Protein AF-A0A971M0P1-F1 (afdb_monomer)

Sequence (205 aa):
MAAHLGAHEVMEIHEVLTDTIDGINQFELYRPHITDQQLRAIMDNQLQFMMQEYNNMVQAVNQQGMASATPYRALKSTQPVYGLKNPAPQSPNMGASQLDDRDIASGMLGCHKASAVMKMMAALECADPNLRRMIQQSAVNCAEQAYEVWQYMNQKGYYQVPTMKEMTTNTVLNTYATTNMKPIENMTMNMNNPRQQMGQPNMPM

Solvent-accessible surface area (backbone atoms only — not comparable to full-atom values): 12522 Å² total; per-residue (Å²): 134,82,73,97,62,55,72,59,40,54,50,36,51,50,50,51,52,49,54,51,50,51,51,50,52,51,48,62,69,41,54,82,50,51,78,50,67,68,61,44,54,52,50,54,54,48,48,55,48,52,53,51,51,51,52,48,51,54,32,37,78,68,69,74,49,75,70,78,72,76,79,71,76,74,95,68,89,74,83,86,6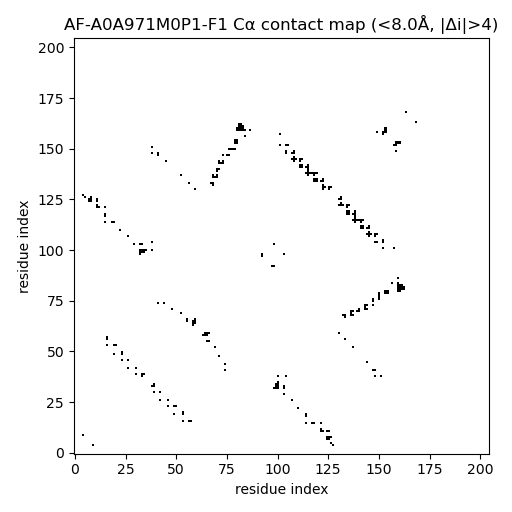4,75,40,79,77,84,80,72,90,84,78,85,72,96,48,81,92,66,55,40,54,63,53,45,45,49,49,52,30,49,50,23,50,51,49,18,54,52,26,42,55,39,24,71,61,33,83,54,69,64,61,19,50,42,32,40,46,48,13,50,31,23,48,52,52,21,49,44,41,46,47,54,30,29,75,73,60,74,43,63,39,77,70,74,58,66,69,61,49,50,58,59,58,68,72,63,74,86,75,88,76,69,78,82,73,80,81,75,77,81,76,80,76,93,80,89,83,86,84,81,89,89,82,88,134

Secondary structure (DSSP, 8-state):
---SS-HHHHHHHHHHHHHHHHHHHHHHHHGGG---HHHHHHHHHHHHHHHHHHHHHHHHHTTS--PPPPPP--S---PPPBB---PPP----SSGGG--HHHHHHHHHHHHHHHHHHHHHHHHT--SHHHHHHHHHHHHHHHHHHHHHHHHHHHHTSS-B----HHHHHHHHTT------------------------------

pLDDT: mean 89.39, std 15.73, range [39.81, 98.88]

Mean predicted aligned error: 8.47 Å

Foldseek 3Di:
DDDPFDPLLVVLLVVLLVLLVVLLVVLVVCQVQEPDPVLNVLSVLVSVVSVVLSVLSVCVNVVVDRDPQDADDAPDDDDFDAAADPDDDDDDDPDPVPDHSLNSLVVLLVSLQVSLVSLLVSLVSGPPPSSSVNSNSVSNNSVVSSVNSQRVCRVVNSDHHYDDPPVVVCVVVVVDDDDPDDPPDPPPPPPPDPDDDDDDDDDDD

Structure (mmCIF, N/CA/C/O backbone):
data_AF-A0A971M0P1-F1
#
_entry.id   AF-A0A971M0P1-F1
#
loop_
_atom_site.group_PDB
_atom_site.id
_atom_site.type_symbol
_atom_site.label_atom_id
_atom_site.label_alt_id
_atom_site.label_comp_id
_atom_site.label_asym_id
_atom_site.label_entity_id
_atom_site.label_seq_id
_atom_site.pdbx_PDB_ins_code
_atom_site.Cartn_x
_atom_site.Cartn_y
_atom_site.Cartn_z
_atom_site.occupancy
_atom_site.B_iso_or_equiv
_atom_site.auth_seq_id
_atom_site.auth_comp_id
_atom_site.auth_asym_id
_atom_site.auth_atom_id
_atom_site.pdbx_PDB_model_num
ATOM 1 N N . MET A 1 1 ? 24.468 -11.372 -29.265 1.00 45.25 1 MET A N 1
ATOM 2 C CA . MET A 1 1 ? 23.450 -10.299 -29.225 1.00 45.25 1 MET A CA 1
ATOM 3 C C . MET A 1 1 ? 23.367 -9.799 -27.795 1.00 45.25 1 MET A C 1
ATOM 5 O O . MET A 1 1 ? 23.470 -10.629 -26.90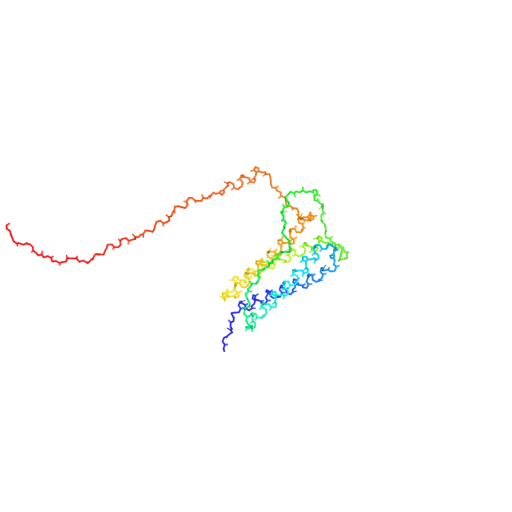1 1.00 45.25 1 MET A O 1
ATOM 9 N N . ALA A 1 2 ? 23.273 -8.486 -27.579 1.00 55.56 2 ALA A N 1
ATOM 10 C CA . ALA A 1 2 ? 23.048 -7.933 -26.242 1.00 55.56 2 ALA A CA 1
ATOM 11 C C . ALA A 1 2 ? 21.580 -8.140 -25.832 1.00 55.56 2 ALA A C 1
ATOM 13 O O . ALA A 1 2 ? 20.707 -8.181 -26.701 1.00 55.56 2 ALA A O 1
ATOM 14 N N . ALA A 1 3 ? 21.322 -8.309 -24.533 1.00 69.31 3 ALA A N 1
ATOM 15 C CA . ALA A 1 3 ? 19.964 -8.379 -24.000 1.00 69.31 3 ALA A CA 1
ATOM 16 C C . ALA A 1 3 ? 19.238 -7.031 -24.179 1.00 69.31 3 ALA A C 1
ATOM 18 O O . ALA A 1 3 ? 19.878 -5.984 -24.246 1.00 69.31 3 ALA A O 1
ATOM 19 N N . HIS A 1 4 ? 17.905 -7.067 -24.264 1.00 79.88 4 HIS A N 1
ATOM 20 C CA . HIS A 1 4 ? 17.064 -5.873 -24.440 1.00 79.88 4 HIS A CA 1
ATOM 21 C C . HIS A 1 4 ? 16.994 -4.996 -23.177 1.00 79.88 4 HIS A C 1
ATOM 23 O O . HIS A 1 4 ? 16.745 -3.801 -23.278 1.00 79.88 4 HIS A O 1
ATOM 29 N N . LEU A 1 5 ? 17.198 -5.585 -21.998 1.00 83.88 5 LEU A N 1
ATOM 30 C CA . LEU A 1 5 ? 17.208 -4.890 -20.712 1.00 83.88 5 LEU A CA 1
ATOM 31 C C . LEU A 1 5 ? 18.598 -4.984 -20.081 1.00 83.88 5 LEU A C 1
ATOM 33 O O . LEU A 1 5 ? 19.303 -5.987 -20.244 1.00 83.88 5 LEU A O 1
ATOM 37 N N . GLY A 1 6 ? 18.980 -3.938 -19.356 1.00 88.75 6 GLY A N 1
ATOM 38 C CA . GLY A 1 6 ? 20.160 -3.925 -18.505 1.00 88.75 6 GLY A CA 1
ATOM 39 C C . GLY A 1 6 ? 20.016 -4.876 -17.315 1.00 88.75 6 GLY A C 1
ATOM 40 O O . GLY A 1 6 ? 18.917 -5.254 -16.918 1.00 88.75 6 GLY A O 1
ATOM 41 N N . ALA A 1 7 ? 21.145 -5.257 -16.714 1.00 90.25 7 ALA A N 1
ATOM 42 C CA . ALA A 1 7 ? 21.149 -6.194 -15.590 1.00 90.25 7 ALA A CA 1
ATOM 43 C C . ALA A 1 7 ? 20.350 -5.676 -14.381 1.00 90.25 7 ALA A C 1
ATOM 45 O O . ALA A 1 7 ? 19.597 -6.445 -13.794 1.00 90.25 7 ALA A O 1
ATOM 46 N N . HIS A 1 8 ? 20.467 -4.383 -14.046 1.00 90.06 8 HIS A N 1
ATOM 47 C CA . HIS A 1 8 ? 19.674 -3.776 -12.969 1.00 90.06 8 HIS A CA 1
ATOM 48 C C . HIS A 1 8 ? 18.178 -3.901 -13.270 1.00 90.06 8 HIS A C 1
ATOM 50 O O . HIS A 1 8 ? 17.442 -4.421 -12.453 1.00 90.06 8 HIS A O 1
ATOM 56 N N . GLU A 1 9 ? 17.736 -3.559 -14.478 1.00 90.62 9 GLU A N 1
ATOM 57 C CA . GLU A 1 9 ? 16.318 -3.628 -14.862 1.00 90.62 9 GLU A CA 1
ATOM 58 C C . GLU A 1 9 ? 15.729 -5.031 -14.741 1.00 90.62 9 GLU A C 1
ATOM 60 O O . GLU A 1 9 ? 14.595 -5.184 -14.297 1.00 90.62 9 GLU A O 1
ATOM 65 N N . VAL A 1 10 ? 16.504 -6.053 -15.117 1.00 93.44 10 VAL A N 1
ATOM 66 C CA . VAL A 1 10 ? 16.098 -7.457 -14.984 1.00 93.44 10 VAL A CA 1
ATOM 67 C C . VAL A 1 10 ? 15.976 -7.862 -13.515 1.00 93.44 10 VAL A C 1
ATOM 69 O O . VAL A 1 10 ? 15.029 -8.561 -13.161 1.00 93.44 10 VAL A O 1
ATOM 72 N N . MET A 1 11 ? 16.903 -7.428 -12.660 1.00 96.00 11 MET A N 1
ATOM 73 C CA . MET A 1 11 ? 16.837 -7.725 -11.228 1.00 96.00 11 MET A CA 1
ATOM 74 C C . MET A 1 11 ? 15.691 -6.969 -10.552 1.00 96.00 11 MET A C 1
ATOM 76 O O . MET A 1 11 ? 14.912 -7.568 -9.826 1.00 96.00 11 MET A O 1
ATOM 80 N N . GLU A 1 12 ? 15.508 -5.689 -10.856 1.00 95.69 12 GLU A N 1
ATOM 81 C CA . GLU A 1 12 ? 14.455 -4.870 -10.256 1.00 95.69 12 GLU A CA 1
ATOM 82 C C . GLU A 1 12 ? 13.056 -5.344 -10.652 1.00 95.69 12 GLU A C 1
ATOM 84 O O . GLU A 1 12 ? 12.172 -5.456 -9.804 1.00 95.69 12 GLU A O 1
ATOM 89 N N . ILE A 1 13 ? 12.834 -5.705 -11.923 1.00 95.06 13 ILE A N 1
ATOM 90 C CA . ILE A 1 13 ? 11.540 -6.273 -12.321 1.00 95.06 13 ILE A CA 1
ATOM 91 C C . ILE A 1 13 ? 11.321 -7.669 -11.723 1.00 95.06 13 ILE A C 1
ATOM 93 O O . ILE A 1 13 ? 10.181 -8.024 -11.430 1.00 95.06 13 ILE A O 1
ATOM 97 N N . HIS A 1 14 ? 12.385 -8.453 -11.508 1.00 96.56 14 HIS A N 1
ATOM 98 C CA . HIS A 1 14 ? 12.302 -9.731 -10.800 1.00 96.56 14 HIS A CA 1
ATOM 99 C C . HIS A 1 14 ? 11.832 -9.540 -9.353 1.00 96.56 14 HIS A C 1
ATOM 101 O O . HIS A 1 14 ? 10.896 -10.221 -8.930 1.00 96.56 14 HIS A O 1
ATOM 107 N N . GLU A 1 15 ? 12.421 -8.589 -8.628 1.00 98.25 15 GLU A N 1
ATOM 108 C CA . GLU A 1 15 ? 12.015 -8.259 -7.260 1.00 98.25 15 GLU A CA 1
ATOM 109 C C . GLU A 1 15 ? 10.566 -7.748 -7.230 1.00 98.25 15 GLU A C 1
ATOM 111 O O . GLU A 1 15 ? 9.743 -8.275 -6.485 1.00 98.25 15 GLU A O 1
ATOM 116 N N . VAL A 1 16 ? 10.200 -6.808 -8.110 1.00 98.25 16 VAL A N 1
ATOM 117 C CA . VAL A 1 16 ? 8.830 -6.263 -8.194 1.00 98.25 16 VAL A CA 1
ATOM 118 C C . VAL A 1 16 ? 7.784 -7.346 -8.485 1.00 98.25 16 VAL A C 1
ATOM 120 O O . VAL A 1 16 ? 6.700 -7.343 -7.890 1.00 98.25 16 VAL A O 1
ATOM 123 N N . LEU A 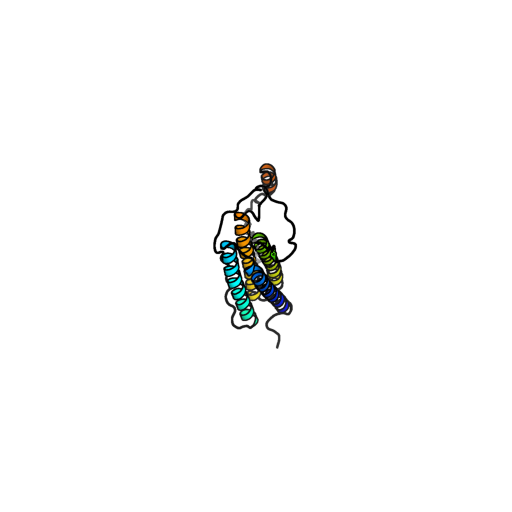1 17 ? 8.073 -8.271 -9.405 1.00 98.25 17 LEU A N 1
ATOM 124 C CA . LEU A 1 17 ? 7.169 -9.379 -9.720 1.00 98.25 17 LEU A CA 1
ATOM 125 C C . LEU A 1 17 ? 7.053 -10.360 -8.548 1.00 98.25 17 LEU A C 1
ATOM 127 O O . LEU A 1 17 ? 5.950 -10.835 -8.280 1.00 98.25 17 LEU A O 1
ATOM 131 N N . THR A 1 18 ? 8.154 -10.633 -7.846 1.00 98.69 18 THR A N 1
ATOM 132 C CA . THR A 1 18 ? 8.173 -11.518 -6.672 1.00 98.69 18 THR A CA 1
ATOM 133 C C . THR A 1 18 ? 7.371 -10.916 -5.517 1.00 98.69 18 THR A C 1
ATOM 135 O O . THR A 1 18 ? 6.460 -11.570 -5.019 1.00 98.69 18 THR A O 1
ATOM 138 N N . ASP A 1 19 ? 7.593 -9.642 -5.180 1.00 98.62 19 ASP A N 1
ATOM 139 C CA . ASP A 1 19 ? 6.809 -8.911 -4.168 1.00 98.62 19 ASP A CA 1
ATOM 140 C C . ASP A 1 19 ? 5.314 -8.887 -4.505 1.00 98.62 19 ASP A C 1
ATOM 142 O O . ASP A 1 19 ? 4.463 -9.091 -3.640 1.00 98.62 19 ASP A O 1
ATOM 146 N N . THR A 1 20 ? 4.974 -8.719 -5.786 1.00 98.50 20 THR A N 1
ATOM 147 C CA . THR A 1 20 ? 3.573 -8.750 -6.226 1.00 98.50 20 THR A CA 1
ATOM 148 C C . THR A 1 20 ? 2.951 -10.140 -6.036 1.00 98.50 20 THR A C 1
ATOM 150 O O . THR A 1 20 ? 1.809 -10.230 -5.584 1.00 98.50 20 THR A O 1
ATOM 153 N N . ILE A 1 21 ? 3.680 -11.224 -6.338 1.00 98.81 21 ILE A N 1
ATOM 154 C CA . ILE A 1 21 ? 3.226 -12.604 -6.082 1.00 98.81 21 ILE A CA 1
ATOM 155 C C . ILE A 1 21 ? 3.015 -12.828 -4.582 1.00 98.81 21 ILE A C 1
ATOM 157 O O . ILE A 1 21 ? 1.968 -13.342 -4.181 1.00 98.81 21 ILE A O 1
ATOM 161 N N . ASP A 1 22 ? 3.981 -12.428 -3.758 1.00 98.81 22 ASP A N 1
ATOM 162 C CA . ASP A 1 22 ? 3.922 -12.608 -2.309 1.00 98.81 22 ASP A CA 1
ATOM 163 C C . ASP A 1 22 ? 2.755 -11.829 -1.695 1.00 98.81 22 ASP A C 1
ATOM 165 O O . ASP A 1 22 ? 2.007 -12.385 -0.889 1.00 98.81 22 ASP A O 1
ATOM 169 N N . GLY A 1 23 ? 2.517 -10.592 -2.143 1.00 98.75 23 GLY A N 1
ATOM 170 C CA . GLY A 1 23 ? 1.364 -9.789 -1.734 1.00 98.75 23 GLY A CA 1
ATOM 171 C C . GLY A 1 23 ? 0.021 -10.424 -2.112 1.00 98.75 23 GLY A C 1
ATOM 172 O O . GLY A 1 23 ? -0.877 -10.503 -1.271 1.00 98.75 23 GLY A O 1
ATOM 173 N N . ILE A 1 24 ?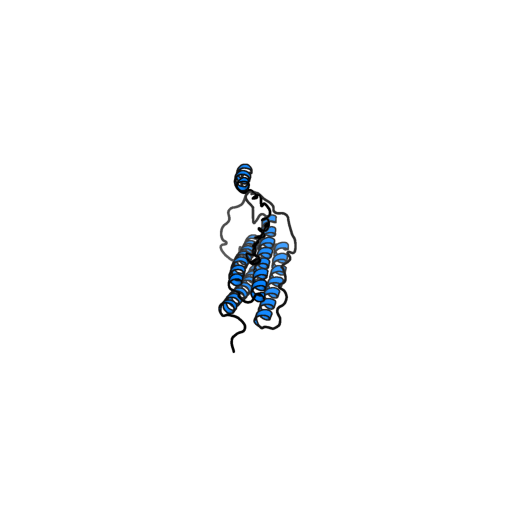 -0.118 -10.939 -3.343 1.00 98.88 24 ILE A N 1
ATOM 174 C CA . ILE A 1 24 ? -1.330 -11.659 -3.783 1.00 98.88 24 ILE A CA 1
ATOM 175 C C . ILE A 1 24 ? -1.566 -12.884 -2.891 1.00 98.88 24 ILE A C 1
ATOM 177 O O . ILE A 1 24 ? -2.656 -13.054 -2.342 1.00 98.88 24 ILE A O 1
ATOM 181 N N . ASN A 1 25 ? -0.540 -13.713 -2.693 1.00 98.81 25 ASN A N 1
ATOM 182 C CA . ASN A 1 25 ? -0.643 -14.923 -1.879 1.00 98.81 25 ASN A CA 1
ATOM 183 C C . ASN A 1 25 ? -0.953 -14.600 -0.411 1.00 98.81 25 ASN A C 1
ATOM 185 O O . ASN A 1 25 ? -1.766 -15.279 0.217 1.00 98.81 25 ASN A O 1
ATOM 189 N N . GLN A 1 26 ? -0.350 -13.545 0.141 1.00 98.69 26 GLN A N 1
ATOM 190 C CA . GLN A 1 26 ? -0.635 -13.072 1.493 1.00 98.69 26 GLN A CA 1
ATOM 191 C C . GLN A 1 26 ? -2.100 -12.647 1.642 1.00 98.69 26 GLN A C 1
ATOM 193 O O . GLN A 1 26 ? -2.730 -12.948 2.657 1.00 98.69 26 GLN A O 1
ATOM 198 N N . PHE A 1 27 ? -2.671 -11.980 0.638 1.00 98.69 27 PHE A N 1
ATOM 199 C CA . PHE A 1 27 ? -4.071 -11.559 0.679 1.00 98.69 27 PHE A CA 1
ATOM 200 C C . PHE A 1 27 ? -5.020 -12.754 0.558 1.00 98.69 27 PHE A C 1
ATOM 202 O O . PHE A 1 27 ? -6.006 -12.811 1.290 1.00 98.69 27 PHE A O 1
ATOM 209 N N . GLU A 1 28 ? -4.692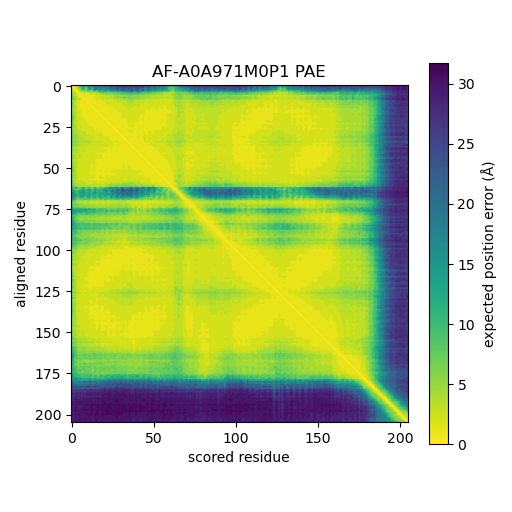 -13.751 -0.265 1.00 98.44 28 GLU A N 1
ATOM 210 C CA . GLU A 1 28 ? -5.438 -15.016 -0.318 1.00 98.44 28 GLU A CA 1
ATOM 211 C C . GLU A 1 28 ? -5.405 -15.767 1.024 1.00 98.44 28 GLU A C 1
ATOM 213 O O . GLU A 1 28 ? -6.420 -16.320 1.446 1.00 98.44 28 GLU A O 1
ATOM 218 N N . LEU A 1 29 ? -4.281 -15.730 1.754 1.00 98.19 29 LEU A N 1
ATOM 219 C CA . LEU A 1 29 ? -4.195 -16.283 3.113 1.00 98.19 29 LEU A CA 1
ATOM 220 C C . LEU A 1 29 ? -5.081 -15.528 4.114 1.00 98.19 29 LEU A C 1
ATOM 222 O O . LEU A 1 29 ? -5.641 -16.135 5.024 1.00 98.19 29 LEU A O 1
ATOM 226 N N . TYR A 1 30 ? -5.226 -14.213 3.959 1.00 98.25 30 TYR A N 1
ATOM 227 C CA . TYR A 1 30 ? -6.071 -13.382 4.818 1.00 98.25 30 TYR A CA 1
ATOM 228 C C . TYR A 1 30 ? -7.562 -13.509 4.522 1.00 98.25 30 TYR A C 1
ATOM 230 O O . TYR A 1 30 ? -8.386 -13.429 5.436 1.00 98.25 30 TYR A O 1
ATOM 238 N N . ARG A 1 31 ? -7.922 -13.716 3.257 1.00 97.81 31 ARG A N 1
ATOM 239 C CA . ARG A 1 31 ? -9.298 -13.656 2.762 1.00 97.81 31 ARG A CA 1
ATOM 240 C C . ARG A 1 31 ? -10.318 -14.490 3.557 1.00 97.81 31 ARG A C 1
ATOM 242 O O . ARG A 1 31 ? -11.416 -13.979 3.803 1.00 97.81 31 ARG A O 1
ATOM 249 N N . PRO A 1 32 ? -10.018 -15.726 4.010 1.00 97.50 32 PRO A N 1
ATOM 250 C CA . PRO A 1 32 ? -10.952 -16.520 4.810 1.00 97.50 32 PRO A CA 1
ATOM 251 C C . PRO A 1 32 ? -11.295 -15.910 6.177 1.00 97.50 32 PRO A C 1
ATOM 253 O O . PRO A 1 32 ? -12.345 -16.235 6.725 1.00 97.50 32 PRO A O 1
ATOM 256 N N . HIS A 1 33 ? -10.444 -15.029 6.710 1.00 97.62 33 HIS A N 1
ATOM 257 C CA . HIS A 1 33 ? -10.598 -14.415 8.033 1.00 97.62 33 HIS A CA 1
ATOM 258 C C . HIS A 1 33 ? -11.434 -13.126 8.022 1.00 97.62 33 HIS A C 1
ATOM 260 O O . HIS A 1 33 ? -11.776 -12.610 9.081 1.00 97.62 33 HIS A O 1
ATOM 266 N N . ILE A 1 34 ? -11.797 -12.609 6.843 1.00 98.50 34 ILE A N 1
ATOM 267 C CA . ILE A 1 34 ? -12.610 -11.393 6.726 1.00 98.50 34 ILE A CA 1
ATOM 268 C C . ILE A 1 34 ? -14.075 -11.701 7.016 1.00 98.50 34 ILE A C 1
ATOM 270 O O . ILE A 1 34 ? -14.688 -12.514 6.313 1.00 98.50 34 ILE A O 1
ATOM 274 N N . THR A 1 35 ? -14.668 -10.982 7.965 1.00 98.38 35 THR A N 1
ATOM 275 C CA . THR A 1 35 ? -16.106 -11.052 8.264 1.00 98.38 35 THR A CA 1
ATOM 276 C C . THR A 1 35 ? -16.867 -9.824 7.771 1.00 98.38 35 THR A C 1
ATOM 278 O O . THR A 1 35 ? -18.042 -9.931 7.407 1.00 98.38 35 THR A O 1
ATOM 281 N N . ASP A 1 36 ? -16.199 -8.672 7.675 1.00 98.69 36 ASP A N 1
ATOM 282 C CA . ASP A 1 36 ? -16.799 -7.438 7.184 1.00 98.69 36 ASP A CA 1
ATOM 283 C C . ASP A 1 36 ? -16.914 -7.431 5.649 1.00 98.69 36 ASP A C 1
ATOM 285 O O . ASP A 1 36 ? -15.940 -7.578 4.908 1.00 98.69 36 ASP A O 1
ATOM 289 N N . GLN A 1 37 ? -18.133 -7.223 5.148 1.00 98.31 37 GLN A N 1
ATOM 290 C CA . GLN A 1 37 ? -18.420 -7.258 3.710 1.00 98.31 37 GLN A CA 1
ATOM 291 C C . GLN A 1 37 ? -17.761 -6.110 2.931 1.00 98.31 37 GLN A C 1
ATOM 293 O O . GLN A 1 37 ? -17.418 -6.286 1.763 1.00 98.31 37 GLN A O 1
ATOM 298 N N . GLN A 1 38 ? -17.568 -4.940 3.551 1.00 98.12 38 GLN A N 1
ATOM 299 C CA . GLN A 1 38 ? -16.889 -3.819 2.901 1.00 98.12 38 GLN A CA 1
ATOM 300 C C . GLN A 1 38 ? -15.398 -4.127 2.745 1.00 98.12 38 GLN A C 1
ATOM 302 O O . GLN A 1 38 ? -14.854 -3.907 1.664 1.00 98.12 38 GLN A O 1
ATOM 307 N N . LEU A 1 39 ? -14.752 -4.678 3.778 1.00 98.69 39 LEU A N 1
ATOM 308 C CA . LEU A 1 39 ? -13.357 -5.113 3.673 1.00 98.69 39 LEU A CA 1
ATOM 309 C C . LEU A 1 39 ? -13.188 -6.220 2.630 1.00 98.69 39 LEU A C 1
ATOM 311 O O . LEU A 1 39 ? -12.253 -6.166 1.834 1.00 98.69 39 LEU A O 1
ATOM 315 N N . ARG A 1 40 ? -14.118 -7.182 2.586 1.00 98.69 40 ARG A N 1
ATOM 316 C CA . ARG A 1 40 ? -14.101 -8.260 1.588 1.00 98.69 40 ARG A CA 1
ATOM 317 C C . ARG A 1 40 ? -14.177 -7.715 0.164 1.00 98.69 40 ARG A C 1
ATOM 319 O O . ARG A 1 40 ? -13.392 -8.127 -0.680 1.00 98.69 40 ARG A O 1
ATOM 326 N N . ALA A 1 41 ? -15.068 -6.756 -0.086 1.00 98.56 41 ALA A N 1
ATOM 327 C CA . ALA A 1 41 ? -15.186 -6.118 -1.394 1.00 98.56 41 ALA A CA 1
ATOM 328 C C . ALA A 1 41 ? -13.909 -5.356 -1.794 1.00 98.56 41 ALA A C 1
ATOM 330 O O . ALA A 1 41 ? -13.484 -5.447 -2.944 1.00 98.56 41 ALA A O 1
ATOM 331 N N . ILE A 1 42 ? -13.279 -4.641 -0.851 1.00 98.69 42 ILE A N 1
ATOM 332 C CA . ILE A 1 42 ? -11.994 -3.961 -1.087 1.00 98.69 42 ILE A CA 1
ATOM 333 C C . ILE A 1 42 ? -10.911 -4.985 -1.440 1.00 98.69 42 ILE A C 1
ATOM 335 O O . ILE A 1 42 ? -10.235 -4.821 -2.452 1.00 98.69 42 ILE A O 1
ATOM 339 N N . MET A 1 43 ? -10.769 -6.054 -0.650 1.00 98.69 43 MET A N 1
ATOM 340 C CA . MET A 1 43 ? -9.776 -7.100 -0.907 1.00 98.69 43 MET A CA 1
ATOM 341 C C . MET A 1 43 ? -9.983 -7.762 -2.271 1.00 98.69 43 MET A C 1
ATOM 343 O O . MET A 1 43 ? -9.021 -7.889 -3.021 1.00 98.69 43 MET A O 1
ATOM 347 N N . ASP A 1 44 ? -11.214 -8.144 -2.614 1.00 98.56 44 ASP A N 1
ATOM 348 C CA . ASP A 1 44 ? -11.515 -8.813 -3.884 1.00 98.56 44 ASP A CA 1
ATOM 349 C C . ASP A 1 44 ? -11.178 -7.917 -5.090 1.00 98.56 44 ASP A C 1
ATOM 351 O O . ASP A 1 44 ? -10.567 -8.376 -6.058 1.00 98.56 44 ASP A O 1
ATOM 355 N N . ASN A 1 45 ? -11.505 -6.622 -5.016 1.00 98.56 45 ASN A N 1
ATOM 356 C CA . ASN A 1 45 ? -11.157 -5.653 -6.058 1.00 98.56 45 ASN A CA 1
ATOM 357 C C . ASN A 1 45 ? -9.636 -5.453 -6.182 1.00 98.56 45 ASN A C 1
ATOM 359 O O . ASN A 1 45 ? -9.102 -5.400 -7.291 1.00 98.56 45 ASN A O 1
ATOM 363 N N . GLN A 1 46 ? -8.931 -5.363 -5.052 1.00 98.69 46 GLN A N 1
ATOM 364 C CA . GLN A 1 46 ? -7.475 -5.204 -5.035 1.00 98.69 46 GLN A CA 1
ATOM 365 C C . GLN A 1 46 ? -6.760 -6.451 -5.558 1.00 98.69 46 GLN A C 1
ATOM 367 O O . GLN A 1 46 ? -5.876 -6.319 -6.396 1.00 98.69 46 GLN A O 1
ATOM 372 N N . LEU A 1 47 ? -7.187 -7.655 -5.168 1.00 98.69 47 LEU A N 1
ATOM 373 C CA . LEU A 1 47 ? -6.661 -8.917 -5.698 1.00 98.69 47 LEU A CA 1
ATOM 374 C C . LEU A 1 47 ? -6.802 -8.994 -7.221 1.00 98.69 47 LEU A C 1
ATOM 376 O O . LEU A 1 47 ? -5.823 -9.268 -7.917 1.00 98.69 47 LEU A O 1
ATOM 380 N N . GLN A 1 48 ? -7.990 -8.688 -7.753 1.00 98.38 48 GLN A N 1
ATOM 381 C CA . GLN A 1 48 ? -8.210 -8.662 -9.200 1.00 98.38 48 GLN A CA 1
ATOM 382 C C . GLN A 1 48 ? -7.263 -7.671 -9.893 1.00 98.38 48 GLN A C 1
ATOM 384 O O . GLN A 1 48 ? -6.660 -7.998 -10.920 1.00 98.38 48 GLN A O 1
ATOM 389 N N . PHE A 1 49 ? -7.113 -6.471 -9.329 1.00 98.44 49 PHE A N 1
ATOM 390 C CA . PHE A 1 49 ? -6.222 -5.455 -9.874 1.00 98.44 49 PHE A CA 1
ATOM 391 C C . PHE A 1 49 ? -4.750 -5.885 -9.825 1.00 98.44 49 PHE A C 1
ATOM 393 O O . PHE A 1 49 ? -4.045 -5.754 -10.823 1.00 98.44 49 PHE A O 1
ATOM 400 N N . MET A 1 50 ? -4.288 -6.437 -8.701 1.00 98.38 50 MET A N 1
ATOM 401 C CA . MET A 1 50 ? -2.916 -6.925 -8.533 1.00 98.38 50 MET A CA 1
ATOM 402 C C . MET A 1 50 ? -2.593 -8.041 -9.533 1.00 98.38 50 MET A C 1
ATOM 404 O O . MET A 1 50 ? -1.536 -8.008 -10.159 1.00 98.38 50 MET A O 1
ATOM 408 N N . MET A 1 51 ? -3.515 -8.984 -9.759 1.00 98.19 51 MET A N 1
ATOM 409 C CA . MET A 1 51 ? -3.347 -10.031 -10.777 1.00 98.19 51 MET A CA 1
ATOM 410 C C . MET A 1 51 ? -3.264 -9.449 -12.194 1.00 98.19 51 MET A C 1
ATOM 412 O O . MET A 1 51 ? -2.438 -9.882 -13.000 1.00 98.19 51 MET A O 1
ATOM 416 N N . GLN A 1 52 ? -4.102 -8.459 -12.519 1.00 96.44 52 GLN A N 1
ATOM 417 C CA . GLN A 1 52 ? -4.041 -7.777 -13.812 1.00 96.44 52 GLN A CA 1
ATOM 418 C C . GLN A 1 52 ? -2.708 -7.038 -13.989 1.00 96.44 52 GLN A C 1
ATOM 420 O O . GLN A 1 52 ? -2.088 -7.125 -15.048 1.00 96.44 52 GLN A O 1
ATOM 425 N N . GLU A 1 53 ? -2.258 -6.326 -12.959 1.00 95.56 53 GLU A N 1
ATOM 426 C CA . GLU A 1 53 ? -0.998 -5.590 -12.973 1.00 95.56 53 GLU A CA 1
ATOM 427 C C . GLU A 1 53 ? 0.204 -6.529 -13.143 1.00 95.56 53 GLU A C 1
ATOM 429 O O . GLU A 1 53 ? 1.050 -6.282 -14.004 1.00 95.56 53 GLU A O 1
ATOM 434 N N . TYR A 1 54 ? 0.235 -7.640 -12.402 1.00 96.75 54 TYR A N 1
ATOM 435 C CA . TYR A 1 54 ? 1.230 -8.701 -12.553 1.00 96.75 54 TYR A CA 1
ATOM 436 C C . TYR A 1 54 ? 1.290 -9.214 -13.997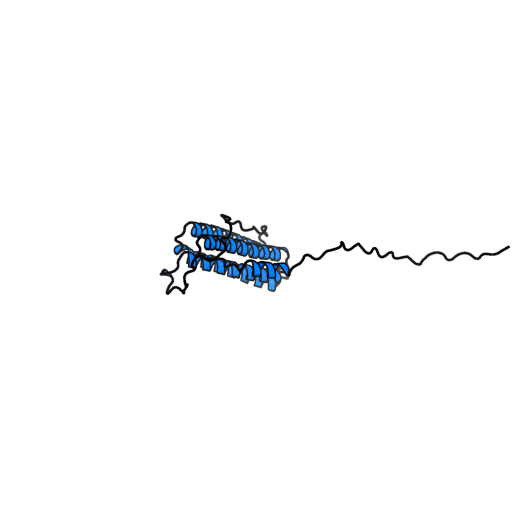 1.00 96.75 54 TYR A C 1
ATOM 438 O O . TYR A 1 54 ? 2.353 -9.211 -14.617 1.00 96.75 54 TYR A O 1
ATOM 446 N N . ASN A 1 55 ? 0.141 -9.585 -14.572 1.00 95.00 55 ASN A N 1
ATOM 447 C CA . ASN A 1 55 ? 0.073 -10.090 -15.944 1.00 95.00 55 ASN A CA 1
ATOM 448 C C . ASN A 1 55 ? 0.562 -9.055 -16.968 1.00 95.00 55 ASN A C 1
ATOM 450 O O . ASN A 1 55 ? 1.287 -9.408 -17.898 1.00 95.00 55 ASN A O 1
ATOM 454 N N . ASN A 1 56 ? 0.214 -7.778 -16.784 1.00 92.56 56 ASN A N 1
ATOM 455 C CA . ASN A 1 56 ? 0.686 -6.695 -17.647 1.00 92.56 56 ASN A CA 1
ATOM 456 C C . ASN A 1 56 ? 2.209 -6.526 -17.562 1.00 92.56 56 ASN A C 1
ATOM 458 O O . ASN A 1 56 ? 2.865 -6.370 -18.593 1.00 92.56 56 ASN A O 1
ATOM 462 N N . MET A 1 57 ? 2.780 -6.585 -16.354 1.00 92.50 57 MET A N 1
ATOM 463 C CA . MET A 1 57 ? 4.229 -6.527 -16.171 1.00 92.50 57 MET A CA 1
ATOM 464 C C . MET A 1 57 ? 4.910 -7.718 -16.848 1.00 92.50 57 MET A C 1
ATOM 466 O O . MET A 1 57 ? 5.834 -7.507 -17.626 1.00 92.50 57 MET A O 1
ATOM 470 N N . VAL A 1 58 ? 4.410 -8.945 -16.655 1.00 93.81 58 VAL A N 1
ATOM 471 C CA . VAL A 1 58 ? 4.925 -10.158 -17.319 1.00 93.81 58 VAL A CA 1
ATOM 472 C C . VAL A 1 58 ? 4.902 -10.024 -18.845 1.00 93.81 58 VAL A C 1
ATOM 474 O O . VAL A 1 58 ? 5.892 -10.354 -19.502 1.00 93.81 58 VAL A O 1
ATOM 477 N N . GLN A 1 59 ? 3.812 -9.518 -19.428 1.00 90.88 59 GLN A N 1
ATOM 478 C CA . GLN A 1 59 ? 3.721 -9.280 -20.875 1.00 90.88 59 GLN A CA 1
ATOM 479 C C . GLN A 1 59 ? 4.756 -8.255 -21.354 1.00 90.88 59 GLN A C 1
ATOM 481 O O . GLN A 1 59 ? 5.406 -8.476 -22.381 1.00 90.88 59 GLN A O 1
ATOM 486 N N . ALA A 1 60 ? 4.960 -7.180 -20.585 1.00 87.12 60 ALA A N 1
ATOM 487 C CA . ALA A 1 60 ? 5.941 -6.148 -20.894 1.00 87.12 60 ALA A CA 1
ATOM 488 C C . ALA A 1 60 ? 7.377 -6.700 -20.900 1.00 87.12 60 ALA A C 1
ATOM 490 O O . ALA A 1 60 ? 8.105 -6.460 -21.864 1.00 87.12 60 ALA A O 1
ATOM 491 N N . VAL A 1 61 ? 7.778 -7.491 -19.892 1.00 87.31 61 VAL A N 1
ATOM 492 C CA . VAL A 1 61 ? 9.141 -8.067 -19.850 1.00 87.31 61 VAL A CA 1
ATOM 493 C C . VAL A 1 61 ? 9.372 -9.097 -20.960 1.00 87.31 61 VAL A C 1
ATOM 495 O O . VAL A 1 61 ? 10.482 -9.210 -21.475 1.00 87.31 61 VAL A O 1
ATOM 498 N N . ASN A 1 62 ? 8.324 -9.818 -21.375 1.00 86.94 62 ASN A N 1
ATOM 499 C CA . ASN A 1 62 ? 8.389 -10.795 -22.467 1.00 86.94 62 ASN A CA 1
ATOM 500 C C . ASN A 1 62 ? 8.251 -10.174 -23.871 1.00 86.94 62 ASN A C 1
ATOM 502 O O . ASN A 1 62 ? 8.146 -10.911 -24.850 1.00 86.94 62 ASN A O 1
ATOM 506 N N . GLN A 1 63 ? 8.244 -8.839 -23.990 1.00 78.50 63 GLN A N 1
ATOM 507 C CA . GLN A 1 63 ? 8.091 -8.112 -25.260 1.00 78.50 63 GLN A CA 1
ATOM 508 C C . GLN A 1 63 ? 6.810 -8.480 -26.033 1.00 78.50 63 GLN A C 1
ATOM 510 O O . GLN A 1 63 ? 6.731 -8.307 -27.247 1.00 78.50 63 GLN A O 1
ATOM 515 N N . GLN A 1 64 ? 5.769 -8.941 -25.335 1.00 74.38 64 GLN A N 1
ATOM 516 C CA . GLN A 1 64 ? 4.471 -9.291 -25.928 1.00 74.38 64 GLN A CA 1
ATOM 517 C C . GLN A 1 64 ? 3.554 -8.064 -26.097 1.00 74.38 64 GLN A C 1
ATOM 519 O O . GLN A 1 64 ? 2.348 -8.196 -26.292 1.00 74.38 64 GLN A O 1
ATOM 524 N N . GLY A 1 65 ? 4.142 -6.865 -26.051 1.00 64.62 65 GLY A N 1
ATOM 525 C CA . GLY A 1 65 ? 3.458 -5.578 -26.024 1.00 64.62 65 GLY A CA 1
ATOM 526 C C . GLY A 1 65 ? 3.473 -4.963 -24.625 1.00 64.62 65 GLY A C 1
ATOM 527 O O . GLY A 1 65 ? 3.262 -5.641 -23.624 1.00 64.62 65 GLY A O 1
ATOM 528 N N . MET A 1 66 ? 3.727 -3.656 -24.556 1.00 66.50 66 MET A N 1
ATOM 529 C CA . MET A 1 66 ? 3.574 -2.889 -23.322 1.00 66.50 66 MET A CA 1
ATOM 530 C C . MET A 1 66 ? 2.186 -2.257 -23.311 1.00 66.50 66 MET A C 1
ATOM 532 O O . MET A 1 66 ? 1.939 -1.271 -24.011 1.00 66.50 66 MET A O 1
ATOM 536 N N . ALA A 1 67 ? 1.269 -2.829 -22.531 1.00 67.69 67 ALA A N 1
ATOM 537 C CA . ALA A 1 67 ? 0.016 -2.155 -22.225 1.00 67.69 67 ALA A CA 1
ATOM 538 C C . ALA A 1 67 ? 0.309 -0.861 -21.446 1.00 67.69 67 ALA A C 1
ATOM 540 O O . ALA A 1 67 ? 1.261 -0.786 -20.667 1.00 67.69 67 ALA A O 1
ATOM 541 N N . SER A 1 68 ? -0.505 0.177 -21.651 1.00 70.25 68 SER A N 1
ATOM 542 C CA . SER A 1 68 ? -0.396 1.387 -20.832 1.00 70.25 68 SER A CA 1
ATOM 543 C C . SER A 1 68 ? -0.632 1.042 -19.364 1.00 70.25 68 SER A C 1
ATOM 545 O O . SER A 1 68 ? -1.569 0.310 -19.033 1.00 70.25 68 SER A O 1
ATOM 547 N N . ALA A 1 69 ? 0.210 1.586 -18.484 1.00 78.00 69 ALA A N 1
ATOM 548 C CA . ALA A 1 69 ? 0.057 1.391 -17.053 1.00 78.00 69 ALA A CA 1
ATOM 549 C C . ALA A 1 69 ? -1.332 1.883 -16.614 1.00 78.00 69 ALA A C 1
ATOM 551 O O . ALA A 1 69 ? -1.704 3.034 -16.853 1.00 78.00 69 ALA A O 1
ATOM 552 N N . THR A 1 70 ? -2.121 0.982 -16.027 1.00 86.62 70 THR A N 1
ATOM 553 C CA . THR A 1 70 ? -3.505 1.269 -15.640 1.00 86.62 70 THR A CA 1
ATOM 554 C C . THR A 1 70 ? -3.519 1.809 -14.211 1.00 86.62 70 THR A C 1
ATOM 556 O O . THR A 1 70 ? -2.983 1.147 -13.322 1.00 86.62 70 THR A O 1
ATOM 559 N N . PRO A 1 71 ? -4.095 2.998 -13.963 1.00 94.75 71 PRO A N 1
ATOM 560 C CA . PRO A 1 71 ? -4.188 3.546 -12.619 1.00 94.75 71 PRO A CA 1
ATOM 561 C C . PRO A 1 71 ? -5.259 2.816 -11.803 1.00 94.75 71 PRO A C 1
ATOM 563 O O . PRO A 1 71 ? -6.365 2.575 -12.297 1.00 94.75 71 PRO A O 1
ATOM 566 N N . TYR A 1 72 ? -4.952 2.522 -10.540 1.00 97.19 72 TYR A N 1
ATOM 567 C CA . TYR A 1 72 ? -5.922 1.972 -9.596 1.00 97.19 72 TYR A CA 1
ATOM 568 C C . TYR A 1 72 ? -7.081 2.947 -9.344 1.00 97.19 72 TYR A C 1
ATOM 570 O O . TYR A 1 72 ? -6.903 4.169 -9.310 1.00 97.19 72 TYR A O 1
ATOM 578 N N . ARG A 1 73 ? -8.288 2.406 -9.149 1.00 94.62 73 ARG A N 1
ATOM 579 C CA . ARG A 1 73 ? -9.489 3.170 -8.791 1.00 94.62 73 ARG A CA 1
ATOM 580 C C . ARG A 1 73 ? -10.169 2.504 -7.600 1.00 94.62 73 ARG A C 1
ATOM 582 O O . ARG A 1 73 ? -10.666 1.389 -7.721 1.00 94.62 73 ARG A O 1
ATOM 589 N N . ALA A 1 74 ? -10.196 3.213 -6.475 1.00 93.31 74 ALA A N 1
ATOM 590 C CA . ALA A 1 74 ? -10.894 2.774 -5.273 1.00 93.31 74 ALA A CA 1
ATOM 591 C C . ALA A 1 74 ? -12.407 2.647 -5.517 1.00 93.31 74 ALA A C 1
ATOM 593 O O . ALA A 1 74 ? -12.998 3.445 -6.251 1.00 93.31 74 ALA A O 1
ATOM 594 N N . LEU A 1 75 ? -13.043 1.687 -4.845 1.00 90.31 75 LEU A N 1
ATOM 595 C CA . LEU A 1 75 ? -14.485 1.442 -4.916 1.00 90.31 75 LEU A CA 1
ATOM 596 C C . LEU A 1 75 ? -15.287 2.604 -4.328 1.00 90.31 75 LEU A C 1
ATOM 598 O O . LEU A 1 75 ? -16.372 2.939 -4.807 1.00 90.31 75 LEU A O 1
ATOM 602 N N . LYS A 1 76 ? -14.766 3.212 -3.257 1.00 87.00 76 LYS A N 1
ATOM 603 C CA . LYS A 1 76 ? -15.414 4.325 -2.567 1.00 87.00 76 LYS A CA 1
ATOM 604 C C . LYS A 1 76 ? -14.383 5.262 -1.953 1.00 87.00 76 LYS A C 1
ATOM 606 O O . LYS A 1 76 ? -13.433 4.819 -1.318 1.00 87.00 76 LYS A O 1
ATOM 611 N N . SER A 1 77 ? -14.628 6.564 -2.084 1.00 86.25 77 SER A N 1
ATOM 612 C CA . SER A 1 77 ? -13.905 7.595 -1.337 1.00 86.25 77 SER A CA 1
ATOM 613 C C . SER A 1 77 ? -14.756 8.108 -0.183 1.00 86.25 77 SER A C 1
ATOM 615 O O . SER A 1 77 ? -15.984 8.215 -0.276 1.00 86.25 77 SER A O 1
ATOM 617 N N . THR A 1 78 ? -14.094 8.388 0.932 1.00 89.06 78 THR A N 1
ATOM 618 C CA . THR A 1 78 ? -14.716 8.818 2.176 1.00 89.06 78 THR A CA 1
ATOM 619 C C . THR A 1 78 ? -13.867 9.901 2.822 1.00 89.06 78 THR A C 1
ATOM 621 O O . THR A 1 78 ? -12.647 9.907 2.681 1.00 89.06 78 THR A O 1
ATOM 624 N N . GLN A 1 79 ? -14.505 10.836 3.522 1.00 93.06 79 GLN A N 1
ATOM 625 C CA . GLN A 1 79 ? -13.766 11.905 4.185 1.00 93.06 79 GLN A CA 1
ATOM 626 C C . GLN A 1 79 ? -13.062 11.375 5.443 1.00 93.06 79 GLN A C 1
ATOM 628 O O . GLN A 1 79 ? -13.709 10.678 6.233 1.00 93.06 79 GLN A O 1
ATOM 633 N N . PRO A 1 80 ? -11.778 11.716 5.655 1.00 95.75 80 PRO A N 1
ATOM 634 C CA . PRO A 1 80 ? -11.058 11.380 6.874 1.00 95.75 80 PRO A CA 1
ATOM 635 C C . PRO A 1 80 ? -11.740 11.879 8.149 1.00 95.75 80 PRO A C 1
ATOM 637 O O . PRO A 1 80 ? -12.188 13.024 8.234 1.00 95.75 80 PRO A O 1
ATOM 640 N N . VAL A 1 81 ? -11.728 11.039 9.178 1.00 96.12 81 VAL A N 1
ATOM 641 C CA . VAL A 1 81 ? -12.090 11.387 10.550 1.00 96.12 81 VAL A CA 1
ATOM 642 C C . VAL A 1 81 ? -10.812 11.599 11.358 1.00 96.12 81 VAL A C 1
ATOM 644 O O . VAL A 1 81 ? -10.004 10.682 11.532 1.00 96.12 81 VAL A O 1
ATOM 647 N N . TYR A 1 82 ? -10.649 12.817 11.870 1.00 96.62 82 TYR A N 1
ATOM 648 C CA . TYR A 1 82 ? -9.537 13.211 12.730 1.00 96.62 82 TYR A CA 1
ATOM 649 C C . TYR A 1 82 ? -9.902 13.118 14.212 1.00 96.62 82 TYR A C 1
ATOM 651 O O . TYR A 1 82 ? -11.063 13.256 14.599 1.00 96.62 82 TYR A O 1
ATOM 659 N N . GLY A 1 83 ? -8.880 12.945 15.044 1.00 95.75 83 GLY A N 1
ATOM 660 C CA . GLY A 1 83 ? -8.989 12.866 16.492 1.00 95.75 83 GLY A CA 1
ATOM 661 C C . GLY A 1 83 ? -8.929 11.439 17.028 1.00 95.75 83 GLY A C 1
ATOM 662 O O . GLY A 1 83 ? -8.996 10.451 16.295 1.00 95.75 83 GLY A O 1
ATOM 663 N N . LEU A 1 84 ? -8.782 11.357 18.350 1.00 95.75 84 LEU A N 1
ATOM 664 C CA . LEU A 1 84 ? -8.839 10.107 19.094 1.00 95.75 84 LEU A CA 1
ATOM 665 C C . LEU A 1 84 ? -10.230 9.926 19.708 1.00 95.75 84 LEU A C 1
ATOM 667 O O . LEU A 1 84 ? -10.833 10.872 20.210 1.00 95.75 84 LEU A O 1
ATOM 671 N N . LYS A 1 85 ? -10.713 8.689 19.717 1.00 91.44 85 LYS A N 1
ATOM 672 C CA . LYS A 1 85 ? -11.969 8.254 20.322 1.00 91.44 85 LYS A CA 1
ATOM 673 C C . LYS A 1 85 ? -11.692 7.020 21.178 1.00 91.44 85 LYS A C 1
ATOM 675 O O . LYS A 1 85 ? -11.868 5.897 20.714 1.00 91.44 85 LYS A O 1
ATOM 680 N N . ASN A 1 86 ? -11.222 7.257 22.406 1.00 91.75 86 ASN A N 1
ATOM 681 C CA . ASN A 1 86 ? -10.919 6.241 23.426 1.00 91.75 86 ASN A CA 1
ATOM 682 C C . ASN A 1 86 ? -10.205 4.993 22.859 1.00 91.75 86 ASN A C 1
ATOM 684 O O . ASN A 1 86 ? -10.768 3.899 22.916 1.00 91.75 86 ASN A O 1
ATOM 688 N N . PRO A 1 87 ? -9.007 5.141 22.257 1.00 91.38 87 PRO A N 1
ATOM 689 C CA . PRO A 1 87 ? -8.306 4.018 21.643 1.00 91.38 87 PRO A CA 1
ATOM 690 C C . PRO A 1 87 ? -8.009 2.923 22.677 1.00 91.38 87 PRO A C 1
ATOM 692 O O . PRO A 1 87 ? -7.499 3.202 23.762 1.00 91.38 87 PRO A O 1
ATOM 695 N N . ALA A 1 88 ? -8.326 1.675 22.330 1.00 89.62 88 ALA A N 1
ATOM 696 C CA . ALA A 1 88 ? -8.061 0.519 23.179 1.00 89.62 88 ALA A CA 1
ATOM 697 C C . ALA A 1 88 ? -6.602 0.041 23.033 1.00 89.62 88 ALA A C 1
ATOM 699 O O . ALA A 1 88 ? -6.056 0.111 21.924 1.00 89.62 88 ALA A O 1
ATOM 700 N N . PRO A 1 89 ? -5.979 -0.496 24.102 1.00 93.75 89 PRO A N 1
ATOM 701 C CA . PRO A 1 89 ? -4.693 -1.184 24.005 1.00 93.75 89 PRO A CA 1
ATOM 702 C C . PRO A 1 89 ? -4.732 -2.305 22.960 1.00 93.75 89 PRO A C 1
ATOM 704 O O . PRO A 1 89 ? -5.761 -2.950 22.778 1.00 93.75 89 PRO A O 1
ATOM 707 N N . GLN A 1 90 ? -3.611 -2.532 22.280 1.00 91.75 90 GLN A N 1
ATOM 708 C CA . GLN A 1 90 ? -3.472 -3.547 21.236 1.00 91.75 90 GLN A CA 1
ATOM 709 C C . GLN A 1 90 ? -2.356 -4.515 21.635 1.00 91.75 90 GLN A C 1
ATOM 711 O O . GLN A 1 90 ? -1.327 -4.083 22.158 1.00 91.75 90 GLN A O 1
ATOM 716 N N . SER A 1 91 ? -2.540 -5.804 21.366 1.00 95.94 91 SER A N 1
ATOM 717 C CA . SER A 1 91 ? -1.542 -6.853 21.593 1.00 95.94 91 SER A CA 1
ATOM 718 C C . SER A 1 91 ? -1.566 -7.857 20.439 1.00 95.94 91 SER A C 1
ATOM 720 O O . SER A 1 91 ? -2.609 -7.999 19.805 1.00 95.94 91 SER A O 1
ATOM 722 N N . PRO A 1 92 ? -0.460 -8.568 20.163 1.00 96.62 92 PRO A N 1
ATOM 723 C CA . PRO A 1 92 ? -0.456 -9.636 19.170 1.00 96.62 92 PRO A CA 1
ATOM 724 C C . PRO A 1 92 ? -1.439 -10.758 19.512 1.00 96.62 92 PRO A C 1
ATOM 726 O O . PRO A 1 92 ? -1.649 -11.081 20.683 1.00 96.62 92 PRO A O 1
ATOM 729 N N . ASN A 1 93 ? -1.973 -11.389 18.471 1.00 96.44 93 ASN A N 1
ATOM 730 C CA . ASN A 1 93 ? -2.768 -12.603 18.590 1.00 96.44 93 ASN A CA 1
ATOM 731 C C . ASN A 1 93 ? -1.899 -13.795 19.006 1.00 96.44 93 ASN A C 1
ATOM 733 O O . ASN A 1 93 ? -0.742 -13.916 18.605 1.00 96.44 93 ASN A O 1
ATOM 737 N N . MET A 1 94 ? -2.490 -14.723 19.754 1.00 96.81 94 MET A N 1
ATOM 738 C CA . MET A 1 94 ? -1.855 -15.983 20.155 1.00 96.81 94 MET A CA 1
ATOM 739 C C . MET A 1 94 ? -1.860 -17.033 19.033 1.00 96.81 94 MET A C 1
ATOM 741 O O . MET A 1 94 ? -1.169 -18.045 19.131 1.00 96.81 94 MET A O 1
ATOM 745 N N . GLY A 1 95 ? -2.646 -16.820 17.974 1.00 95.19 95 GLY A N 1
ATOM 746 C CA . GLY A 1 95 ? -2.708 -17.704 16.814 1.00 95.19 95 GLY A CA 1
ATOM 747 C C . GLY A 1 95 ? -3.637 -17.183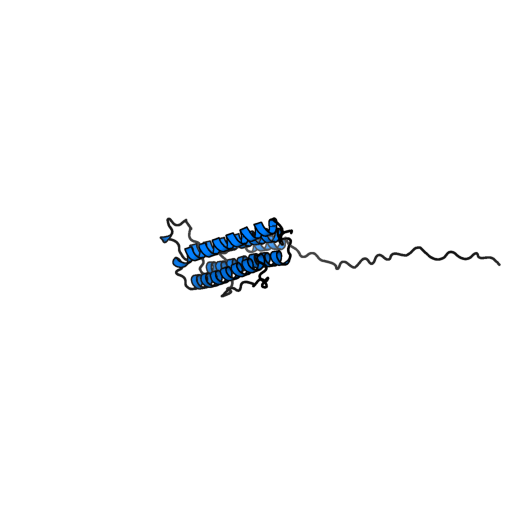 15.719 1.00 95.19 95 GLY A C 1
ATOM 748 O O . GLY A 1 95 ? -4.427 -16.266 15.939 1.00 95.19 95 GLY A O 1
ATOM 749 N N . ALA A 1 96 ? -3.566 -17.799 14.537 1.00 93.56 96 ALA A N 1
ATOM 750 C CA . ALA A 1 96 ? -4.306 -17.365 13.347 1.00 93.56 96 ALA A CA 1
ATOM 751 C C . ALA A 1 96 ? -5.838 -17.385 13.515 1.00 93.56 96 ALA A C 1
ATOM 753 O O . ALA A 1 96 ? -6.542 -16.619 12.867 1.00 93.56 96 ALA A O 1
ATOM 754 N N . SER A 1 97 ? -6.370 -18.218 14.415 1.00 94.75 97 SER A N 1
ATOM 755 C CA . SER A 1 97 ? -7.807 -18.263 14.716 1.00 94.75 97 SER A CA 1
ATOM 756 C C . SER A 1 97 ? -8.340 -16.997 15.396 1.00 94.75 97 SER A C 1
ATOM 758 O O . SER A 1 97 ? -9.550 -16.866 15.541 1.00 94.75 97 SER A O 1
ATOM 760 N N . GLN A 1 98 ? -7.458 -16.108 15.863 1.00 96.38 98 GLN A N 1
ATOM 761 C CA . GLN A 1 98 ? -7.815 -14.830 16.485 1.00 96.38 98 GLN A CA 1
ATOM 762 C C . GLN A 1 98 ? -7.698 -13.640 15.523 1.00 96.38 98 GLN A C 1
ATOM 764 O O . GLN A 1 98 ? -7.989 -12.527 15.940 1.00 96.38 98 GLN A O 1
ATOM 769 N N . LEU A 1 99 ? -7.281 -13.856 14.268 1.00 97.19 99 LEU A N 1
ATOM 770 C CA . LEU A 1 99 ? -7.258 -12.791 13.265 1.00 97.19 99 LEU A CA 1
ATOM 771 C C . LEU A 1 99 ? -8.667 -12.240 13.043 1.00 97.19 99 LEU A C 1
ATOM 773 O O . LEU A 1 99 ? -9.599 -13.007 12.790 1.00 97.19 99 LEU A O 1
ATOM 777 N N . ASP A 1 100 ? -8.787 -10.918 13.097 1.00 97.25 100 ASP A N 1
ATOM 778 C CA . ASP A 1 100 ? -10.021 -10.190 12.820 1.00 97.25 100 ASP A CA 1
ATOM 779 C C . ASP A 1 100 ? -9.869 -9.216 11.636 1.00 97.25 100 ASP A C 1
ATOM 781 O O . ASP A 1 100 ? -8.787 -9.033 11.071 1.00 97.25 100 ASP A O 1
ATOM 785 N N . ASP A 1 101 ? -10.963 -8.553 11.250 1.00 98.56 101 ASP A N 1
ATOM 786 C CA . ASP A 1 101 ? -10.972 -7.593 10.139 1.00 98.56 101 ASP A CA 1
ATOM 787 C C . ASP A 1 101 ? -9.983 -6.428 10.329 1.00 98.56 101 ASP A C 1
ATOM 789 O O . ASP A 1 101 ? -9.500 -5.851 9.349 1.00 98.56 101 ASP A O 1
ATOM 793 N N . ARG A 1 102 ? -9.668 -6.057 11.575 1.00 97.81 102 ARG A N 1
ATOM 794 C CA . ARG A 1 102 ? -8.722 -4.982 11.883 1.00 97.81 102 ARG A CA 1
ATOM 795 C C . ARG A 1 102 ? -7.289 -5.445 11.639 1.00 97.81 102 ARG A C 1
ATOM 797 O O . ARG A 1 102 ? -6.511 -4.679 11.066 1.00 97.81 102 ARG A O 1
ATOM 804 N N . ASP A 1 103 ? -6.957 -6.676 12.010 1.00 98.12 103 ASP A N 1
ATOM 805 C CA . ASP A 1 103 ? -5.658 -7.287 11.725 1.00 98.12 103 ASP A CA 1
ATOM 806 C C . ASP A 1 103 ? -5.453 -7.493 10.224 1.00 98.12 103 ASP A C 1
ATOM 808 O O . ASP A 1 103 ? -4.404 -7.119 9.694 1.00 98.12 103 ASP A O 1
ATOM 812 N N . ILE A 1 104 ? -6.474 -8.000 9.522 1.00 98.62 104 ILE A N 1
ATOM 813 C CA . ILE A 1 104 ? -6.414 -8.191 8.069 1.00 98.62 104 ILE A CA 1
ATOM 814 C C . ILE A 1 104 ? -6.219 -6.852 7.351 1.00 98.62 104 ILE A C 1
ATOM 816 O O . ILE A 1 104 ? -5.289 -6.712 6.554 1.00 98.62 104 ILE A O 1
ATOM 820 N N . ALA A 1 105 ? -7.029 -5.836 7.669 1.00 98.75 105 ALA A N 1
ATOM 821 C CA . ALA A 1 105 ? -6.880 -4.513 7.067 1.00 98.75 105 ALA A CA 1
ATOM 822 C C . ALA A 1 105 ? -5.515 -3.882 7.395 1.00 98.75 105 ALA A C 1
ATOM 824 O O . ALA A 1 105 ? -4.891 -3.267 6.530 1.00 98.75 105 ALA A O 1
ATOM 825 N N . SER A 1 106 ? -5.002 -4.069 8.616 1.00 98.62 106 SER A N 1
ATOM 826 C CA . SER A 1 106 ? -3.661 -3.603 8.982 1.00 98.62 106 SER A CA 1
ATOM 827 C C . SER A 1 106 ? -2.563 -4.312 8.181 1.00 98.62 106 SER A C 1
ATOM 829 O O . SER A 1 106 ? -1.601 -3.662 7.769 1.00 98.62 106 SER A O 1
ATOM 831 N N . GLY A 1 107 ? -2.699 -5.619 7.944 1.00 98.69 107 GLY A N 1
ATOM 832 C CA . GLY A 1 107 ? -1.783 -6.403 7.114 1.00 98.69 107 GLY A CA 1
ATOM 833 C C . GLY A 1 107 ? -1.791 -5.944 5.656 1.00 98.69 107 GLY A C 1
ATOM 834 O O . GLY A 1 107 ? -0.730 -5.675 5.094 1.00 98.69 107 GLY A O 1
ATOM 835 N N . MET A 1 108 ? -2.981 -5.753 5.075 1.00 98.88 108 MET A N 1
ATOM 836 C CA . MET A 1 108 ? -3.139 -5.202 3.723 1.00 98.88 108 MET A CA 1
ATOM 837 C C . MET A 1 108 ? -2.503 -3.813 3.593 1.00 98.88 108 MET A C 1
ATOM 839 O O . MET A 1 108 ? -1.748 -3.554 2.657 1.00 98.88 108 MET A O 1
ATOM 843 N N . LEU A 1 109 ? -2.768 -2.922 4.556 1.00 98.88 109 LEU A N 1
ATOM 844 C CA . LEU A 1 109 ? -2.196 -1.576 4.589 1.00 98.88 109 LEU A CA 1
ATOM 845 C C . LEU A 1 109 ? -0.662 -1.609 4.642 1.00 98.88 109 LEU A C 1
ATOM 847 O O . LEU A 1 109 ? -0.006 -0.813 3.971 1.00 98.88 109 LEU A O 1
ATOM 851 N N . GLY A 1 110 ? -0.097 -2.499 5.462 1.00 98.81 110 GLY A N 1
ATOM 852 C CA . GLY A 1 110 ? 1.348 -2.681 5.593 1.00 98.81 110 GLY A CA 1
ATOM 853 C C . GLY A 1 110 ? 1.992 -3.187 4.304 1.00 98.81 110 GLY A C 1
ATOM 854 O O . GLY A 1 110 ? 2.965 -2.588 3.850 1.00 98.81 110 GLY A O 1
ATOM 855 N N . CYS A 1 111 ? 1.410 -4.227 3.700 1.00 98.88 111 CYS A N 1
ATOM 856 C CA . CYS A 1 111 ? 1.848 -4.795 2.423 1.00 98.88 111 CYS A CA 1
ATOM 857 C C . CYS A 1 111 ? 1.902 -3.716 1.333 1.00 98.88 111 CYS A C 1
ATOM 859 O O . CYS A 1 111 ? 2.975 -3.425 0.811 1.00 98.88 111 CYS A O 1
ATOM 861 N N . HIS A 1 112 ? 0.799 -2.998 1.095 1.00 98.88 112 HIS A N 1
ATOM 862 C CA . HIS A 1 112 ? 0.764 -1.960 0.059 1.00 98.88 112 HIS A CA 1
ATOM 863 C C . HIS A 1 112 ? 1.751 -0.816 0.295 1.00 98.88 112 HIS A C 1
ATOM 865 O O . HIS A 1 112 ? 2.343 -0.308 -0.655 1.00 98.88 112 HIS A O 1
ATOM 871 N N . LYS A 1 113 ? 1.966 -0.401 1.550 1.00 98.81 113 LYS A N 1
ATOM 872 C CA . LYS A 1 113 ? 2.976 0.621 1.871 1.00 98.81 113 LYS A CA 1
ATOM 873 C C . LYS A 1 113 ? 4.391 0.137 1.566 1.00 98.81 113 LYS A C 1
ATOM 875 O O . LYS A 1 113 ? 5.177 0.909 1.021 1.00 98.81 113 LYS A O 1
ATOM 880 N N . ALA A 1 114 ? 4.707 -1.109 1.917 1.00 98.81 114 ALA A N 1
ATOM 881 C CA . ALA A 1 114 ? 6.005 -1.704 1.628 1.00 98.81 114 ALA A CA 1
ATOM 882 C C . ALA A 1 114 ? 6.230 -1.812 0.112 1.00 98.81 114 ALA A C 1
ATOM 884 O O . ALA A 1 114 ? 7.221 -1.278 -0.389 1.00 98.81 114 ALA A O 1
ATOM 885 N N . SER A 1 115 ? 5.263 -2.370 -0.621 1.00 98.81 115 SER A N 1
ATOM 886 C CA . SER A 1 115 ? 5.318 -2.492 -2.080 1.00 98.81 115 SER A CA 1
ATOM 887 C C . SER A 1 115 ? 5.416 -1.133 -2.777 1.00 98.81 115 SER A C 1
ATOM 889 O O . SER A 1 115 ? 6.180 -0.990 -3.724 1.00 98.81 115 SER A O 1
ATOM 891 N N . ALA A 1 116 ? 4.713 -0.093 -2.306 1.00 98.88 116 ALA A N 1
ATOM 892 C CA . ALA A 1 116 ? 4.815 1.251 -2.886 1.00 98.88 116 ALA A CA 1
ATOM 893 C C . ALA A 1 116 ? 6.241 1.822 -2.788 1.00 98.88 116 ALA A C 1
ATOM 895 O O . ALA A 1 116 ? 6.755 2.387 -3.756 1.00 98.88 116 ALA A O 1
ATOM 896 N N . VAL A 1 117 ? 6.892 1.663 -1.630 1.00 98.75 117 VAL A N 1
ATOM 897 C CA . VAL A 1 117 ? 8.277 2.111 -1.416 1.00 98.75 117 VAL A CA 1
ATOM 898 C C . VAL A 1 117 ? 9.240 1.295 -2.273 1.00 98.75 117 VAL A C 1
ATOM 900 O O . VAL A 1 117 ? 10.056 1.873 -2.989 1.00 98.75 117 VAL A O 1
ATOM 903 N N . MET A 1 118 ? 9.115 -0.032 -2.240 1.00 98.62 118 MET A N 1
ATOM 904 C CA . MET A 1 118 ? 9.963 -0.957 -2.988 1.00 98.62 118 MET A CA 1
ATOM 905 C C . MET A 1 118 ? 9.884 -0.717 -4.497 1.00 98.62 118 MET A C 1
ATOM 907 O O . MET A 1 118 ? 10.907 -0.483 -5.137 1.00 98.62 118 MET A O 1
ATOM 911 N N . LYS A 1 119 ? 8.670 -0.626 -5.047 1.00 98.56 119 LYS A N 1
ATOM 912 C CA . LYS A 1 119 ? 8.442 -0.326 -6.464 1.00 98.56 119 LYS A CA 1
ATOM 913 C C . LYS A 1 119 ? 8.987 1.047 -6.850 1.00 98.56 119 LYS A C 1
ATOM 915 O O . LYS A 1 119 ? 9.593 1.184 -7.907 1.00 98.56 119 LYS A O 1
ATOM 920 N N . MET A 1 120 ? 8.836 2.077 -6.011 1.00 98.62 120 MET A N 1
ATOM 921 C CA . MET A 1 120 ? 9.419 3.384 -6.332 1.00 98.62 120 MET A CA 1
ATOM 922 C C . MET A 1 120 ? 10.949 3.324 -6.379 1.00 98.62 120 MET A C 1
ATOM 924 O O . MET A 1 120 ? 11.528 3.910 -7.288 1.00 98.62 120 MET A O 1
ATOM 928 N N . MET A 1 121 ? 11.600 2.601 -5.459 1.00 98.31 121 MET A N 1
ATOM 929 C CA . MET A 1 121 ? 13.053 2.390 -5.507 1.00 98.31 121 MET A CA 1
ATOM 930 C C . MET A 1 121 ? 13.466 1.655 -6.789 1.00 98.31 121 MET A C 1
ATOM 932 O O . MET A 1 121 ? 14.317 2.162 -7.515 1.00 98.31 121 MET A O 1
ATOM 936 N N . ALA A 1 122 ? 12.784 0.561 -7.133 1.00 97.81 122 ALA A N 1
ATOM 937 C CA . ALA A 1 122 ? 13.027 -0.200 -8.360 1.00 97.81 122 ALA A CA 1
ATOM 938 C C . ALA A 1 122 ? 12.898 0.655 -9.633 1.00 97.81 122 ALA A C 1
ATOM 940 O O . ALA A 1 122 ? 13.704 0.573 -10.561 1.00 97.81 122 ALA A O 1
ATOM 941 N N . ALA A 1 123 ? 11.916 1.559 -9.669 1.00 97.19 123 ALA A N 1
ATOM 942 C CA . ALA A 1 123 ? 11.760 2.505 -10.768 1.00 97.19 123 ALA A CA 1
ATOM 943 C C . ALA A 1 123 ? 12.964 3.449 -10.930 1.00 97.19 123 ALA A C 1
ATOM 945 O O . ALA A 1 123 ? 13.239 3.893 -12.047 1.00 97.19 123 ALA A O 1
A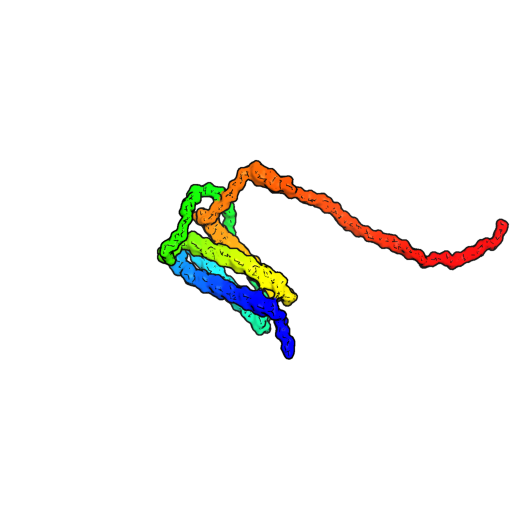TOM 946 N N . LEU A 1 124 ? 13.675 3.794 -9.851 1.00 97.25 124 LEU A N 1
ATOM 947 C CA . LEU A 1 124 ? 14.839 4.680 -9.934 1.00 97.25 124 LEU A CA 1
ATOM 948 C C . LEU A 1 124 ? 16.027 4.017 -10.634 1.00 97.25 124 LEU A C 1
ATOM 950 O O . LEU A 1 124 ? 16.772 4.729 -11.307 1.00 97.25 124 LEU A O 1
ATOM 954 N N . GLU A 1 125 ? 16.110 2.692 -10.565 1.00 97.25 125 GLU A N 1
ATOM 955 C CA . GLU A 1 125 ? 17.153 1.850 -11.160 1.00 97.25 125 GLU A CA 1
ATOM 956 C C . GLU A 1 125 ? 16.859 1.442 -12.620 1.00 97.25 125 GLU A C 1
ATOM 958 O O . GLU A 1 125 ? 17.680 0.801 -13.277 1.00 97.25 125 GLU A O 1
ATOM 963 N N . CYS A 1 126 ? 15.705 1.845 -13.168 1.00 93.12 126 CYS A N 1
ATOM 964 C CA . CYS A 1 126 ? 15.328 1.553 -14.552 1.00 93.12 126 CYS A CA 1
ATOM 965 C C . CYS A 1 126 ? 15.819 2.620 -15.542 1.00 93.12 126 CYS A C 1
ATOM 967 O O . CYS A 1 126 ? 15.543 3.818 -15.368 1.00 93.12 126 CYS A O 1
ATOM 969 N N . ALA A 1 127 ? 16.488 2.170 -16.611 1.00 92.56 127 ALA A N 1
ATOM 970 C CA . ALA A 1 127 ? 17.022 3.011 -17.683 1.00 92.56 127 ALA A CA 1
ATOM 971 C C . ALA A 1 127 ? 16.034 3.158 -18.853 1.00 92.56 127 ALA A C 1
ATOM 973 O O . ALA A 1 127 ? 15.913 4.242 -19.428 1.00 92.56 127 ALA A O 1
ATOM 974 N N . ASP A 1 128 ? 15.298 2.096 -19.180 1.00 90.94 128 ASP A N 1
ATOM 975 C CA . ASP A 1 128 ? 14.215 2.091 -20.146 1.00 90.94 128 ASP A CA 1
ATOM 976 C C . ASP A 1 128 ? 13.066 2.972 -19.627 1.00 90.94 128 ASP A C 1
ATOM 978 O O . ASP A 1 128 ? 12.504 2.732 -18.548 1.00 90.94 128 ASP A O 1
ATOM 982 N N . PRO A 1 129 ? 12.683 4.018 -20.378 1.00 91.06 129 PRO A N 1
ATOM 983 C CA . PRO A 1 129 ? 11.705 4.989 -19.913 1.00 91.06 129 PRO A CA 1
ATOM 984 C C . PRO A 1 129 ? 10.297 4.401 -19.783 1.00 91.06 129 PRO A C 1
ATOM 986 O O . PRO A 1 129 ? 9.496 4.929 -19.008 1.00 91.06 129 PRO A O 1
ATOM 989 N N . ASN A 1 130 ? 9.967 3.342 -20.524 1.00 90.06 130 ASN A N 1
ATOM 990 C CA . ASN A 1 130 ? 8.644 2.737 -20.468 1.00 90.06 130 ASN A CA 1
ATOM 991 C C . ASN A 1 130 ? 8.527 1.820 -19.247 1.00 90.06 130 ASN A C 1
ATOM 993 O O . ASN A 1 130 ? 7.550 1.934 -18.507 1.00 90.06 130 ASN A O 1
ATOM 997 N N . LEU A 1 131 ? 9.534 0.978 -18.994 1.00 91.06 131 LEU A N 1
ATOM 998 C CA . LEU A 1 131 ? 9.620 0.140 -17.798 1.00 91.06 131 LEU A CA 1
ATOM 999 C C . LEU A 1 131 ? 9.634 1.005 -16.538 1.00 91.06 131 LEU A C 1
ATOM 1001 O O . LEU A 1 131 ? 8.831 0.789 -15.630 1.00 91.06 131 LEU A O 1
ATOM 1005 N N . ARG A 1 132 ? 10.455 2.063 -16.536 1.00 94.50 132 ARG A N 1
ATOM 1006 C CA . ARG A 1 132 ? 10.492 3.054 -15.457 1.00 94.50 132 ARG A CA 1
ATOM 1007 C C . ARG A 1 132 ? 9.104 3.612 -15.154 1.00 94.50 132 ARG A C 1
ATOM 1009 O O . ARG A 1 132 ? 8.670 3.586 -14.007 1.00 94.50 132 ARG A O 1
ATOM 1016 N N . ARG A 1 133 ? 8.386 4.102 -16.170 1.00 94.38 133 ARG A N 1
ATOM 1017 C CA . ARG A 1 133 ? 7.035 4.670 -15.996 1.00 94.38 133 ARG A CA 1
ATOM 1018 C C . ARG A 1 133 ? 6.023 3.633 -15.522 1.00 94.38 133 ARG A C 1
ATOM 1020 O O . ARG A 1 133 ? 5.171 3.957 -14.700 1.00 94.38 133 ARG A O 1
ATOM 1027 N N . MET A 1 134 ? 6.115 2.404 -16.025 1.00 94.12 134 MET A N 1
ATOM 1028 C CA . MET A 1 134 ? 5.244 1.307 -15.612 1.00 94.12 134 MET A CA 1
ATOM 1029 C C . MET A 1 134 ? 5.410 1.003 -14.118 1.00 94.12 134 MET A C 1
ATOM 1031 O O . MET A 1 134 ? 4.417 0.965 -13.394 1.00 94.12 134 MET A O 1
ATOM 1035 N N . ILE A 1 135 ? 6.651 0.877 -13.639 1.00 95.94 135 ILE A N 1
ATOM 1036 C CA . ILE A 1 135 ? 6.940 0.618 -12.223 1.00 95.94 135 ILE A CA 1
ATOM 1037 C C . ILE A 1 135 ? 6.571 1.832 -11.351 1.00 95.94 135 ILE A C 1
ATOM 1039 O O . ILE A 1 135 ? 5.978 1.662 -10.287 1.00 95.94 135 ILE A O 1
ATOM 1043 N N . GLN A 1 136 ? 6.822 3.065 -11.813 1.00 97.50 136 GLN A N 1
ATOM 1044 C CA . GLN A 1 136 ? 6.373 4.280 -11.115 1.00 97.50 136 GLN A CA 1
ATOM 1045 C C . GLN A 1 136 ? 4.854 4.299 -10.923 1.00 97.50 136 GLN A C 1
ATOM 1047 O O . GLN A 1 136 ? 4.373 4.593 -9.830 1.00 97.50 136 GLN A O 1
ATOM 1052 N N . GLN A 1 137 ? 4.090 3.968 -11.966 1.00 97.62 137 GLN A N 1
ATOM 1053 C CA . GLN A 1 137 ? 2.638 3.892 -11.857 1.00 97.62 137 GLN A CA 1
ATOM 1054 C C . GLN A 1 137 ? 2.203 2.757 -10.923 1.00 97.62 137 GLN A C 1
ATOM 1056 O O . GLN A 1 137 ? 1.257 2.942 -10.164 1.00 97.62 137 GLN A O 1
ATOM 1061 N N . SER A 1 138 ? 2.903 1.621 -10.916 1.00 97.69 138 SER A N 1
ATOM 1062 C CA . SER A 1 138 ? 2.631 0.527 -9.977 1.00 97.69 138 SER A CA 1
ATOM 1063 C C . SER A 1 138 ? 2.871 0.935 -8.516 1.00 97.69 138 SER A C 1
ATOM 1065 O O . SER A 1 138 ? 2.059 0.631 -7.642 1.00 97.69 138 SER A O 1
ATOM 1067 N N . ALA A 1 139 ? 3.910 1.730 -8.242 1.00 98.62 139 ALA A N 1
ATOM 1068 C CA . ALA A 1 139 ? 4.118 2.327 -6.923 1.00 98.62 139 ALA A CA 1
ATOM 1069 C C . ALA A 1 139 ? 2.956 3.257 -6.517 1.00 98.62 139 ALA A C 1
ATOM 1071 O O . ALA A 1 139 ? 2.470 3.186 -5.387 1.00 98.62 139 ALA A O 1
ATOM 1072 N N . VAL A 1 140 ? 2.464 4.086 -7.449 1.00 98.56 140 VAL A N 1
ATOM 1073 C CA . VAL A 1 140 ? 1.265 4.919 -7.235 1.00 98.56 140 VAL A CA 1
ATOM 1074 C C . VAL A 1 140 ? 0.038 4.045 -6.973 1.00 98.56 140 VAL A C 1
ATOM 1076 O O . VAL A 1 140 ? -0.721 4.322 -6.051 1.00 98.56 140 VAL A O 1
ATOM 1079 N N . ASN A 1 141 ? -0.139 2.953 -7.715 1.00 98.62 141 ASN A N 1
ATOM 1080 C CA . ASN A 1 141 ? -1.260 2.038 -7.524 1.00 98.62 141 ASN A CA 1
ATOM 1081 C C . ASN A 1 141 ? -1.256 1.406 -6.126 1.00 98.62 141 ASN A C 1
ATOM 1083 O O . ASN A 1 141 ? -2.310 1.321 -5.499 1.00 98.62 141 ASN A O 1
ATOM 1087 N N . CYS A 1 142 ? -0.094 0.995 -5.614 1.00 98.81 142 CYS A N 1
ATOM 1088 C CA . CYS A 1 142 ? 0.040 0.525 -4.234 1.00 98.81 142 CYS A CA 1
ATOM 1089 C C . CYS A 1 142 ? -0.276 1.640 -3.221 1.00 98.81 142 CYS A C 1
ATOM 1091 O O . CYS A 1 142 ? -0.955 1.389 -2.227 1.00 98.81 142 CYS A O 1
ATOM 1093 N N . ALA A 1 143 ? 0.139 2.885 -3.478 1.00 98.75 143 ALA A N 1
ATOM 1094 C CA . ALA A 1 143 ? -0.196 4.018 -2.611 1.00 98.75 143 ALA A CA 1
ATOM 1095 C C . ALA A 1 143 ? -1.714 4.290 -2.552 1.00 98.75 143 ALA A C 1
ATOM 1097 O O . ALA A 1 143 ? -2.259 4.491 -1.465 1.00 98.75 143 ALA A O 1
ATOM 1098 N N . GLU A 1 144 ? -2.412 4.229 -3.689 1.00 98.56 144 GLU A N 1
ATOM 1099 C CA . GLU A 1 144 ? -3.870 4.392 -3.749 1.00 98.56 144 GLU A CA 1
ATOM 1100 C C . GLU A 1 144 ? -4.611 3.231 -3.060 1.00 98.56 144 GLU A C 1
ATOM 1102 O O . GLU A 1 144 ? -5.559 3.459 -2.305 1.00 98.56 144 GLU A O 1
ATOM 1107 N N . GLN A 1 145 ? -4.151 1.987 -3.244 1.00 98.75 145 GLN A N 1
ATOM 1108 C CA . GLN A 1 145 ? -4.704 0.814 -2.552 1.00 98.75 145 GLN A CA 1
ATOM 1109 C C . GLN A 1 145 ? -4.496 0.891 -1.034 1.00 98.75 145 GLN A C 1
ATOM 1111 O O . GLN A 1 145 ? -5.427 0.638 -0.263 1.00 98.75 145 GLN A O 1
ATOM 1116 N N . ALA A 1 146 ? -3.310 1.319 -0.588 1.00 98.81 146 ALA A N 1
ATOM 1117 C CA . ALA A 1 146 ? -3.040 1.603 0.818 1.00 98.81 146 ALA A CA 1
ATOM 1118 C C . ALA A 1 146 ? -3.989 2.680 1.363 1.00 98.81 146 ALA A C 1
ATOM 1120 O O . ALA A 1 146 ? -4.500 2.548 2.477 1.00 98.81 146 ALA A O 1
ATOM 1121 N N . TYR A 1 147 ? -4.250 3.740 0.594 1.00 98.44 147 TYR A N 1
ATOM 1122 C CA . TYR A 1 147 ? -5.137 4.817 1.023 1.00 98.44 147 TYR A CA 1
ATOM 1123 C C . TYR A 1 147 ? -6.601 4.373 1.129 1.00 98.44 147 TYR A C 1
ATOM 1125 O O . TYR A 1 147 ? -7.301 4.782 2.055 1.00 98.44 147 TYR A O 1
ATOM 1133 N N . GLU A 1 148 ? -7.079 3.503 0.240 1.00 98.62 148 GLU A N 1
ATOM 1134 C CA . GLU A 1 148 ? -8.415 2.904 0.349 1.00 98.62 148 GLU A CA 1
ATOM 1135 C C . GLU A 1 148 ? -8.560 2.033 1.606 1.00 98.62 148 GLU A C 1
ATOM 1137 O O . GLU A 1 148 ? -9.522 2.197 2.363 1.00 98.62 148 GLU A O 1
ATOM 1142 N N . VAL A 1 149 ? -7.582 1.163 1.883 1.00 98.69 149 VAL A N 1
ATOM 1143 C CA . VAL A 1 149 ? -7.579 0.340 3.104 1.00 98.69 149 VAL A CA 1
ATOM 1144 C C . VAL A 1 149 ? -7.521 1.229 4.346 1.00 98.69 149 VAL A C 1
ATOM 1146 O O . VAL A 1 149 ? -8.268 1.021 5.303 1.00 98.69 149 VAL A O 1
ATOM 1149 N N . TRP A 1 150 ? -6.690 2.272 4.328 1.00 98.56 150 TRP A N 1
ATOM 1150 C CA . TRP A 1 150 ? -6.618 3.237 5.420 1.00 98.56 150 TRP A CA 1
ATOM 1151 C C . TRP A 1 150 ? -7.945 3.975 5.637 1.00 98.56 150 TRP A C 1
ATOM 1153 O O . TRP A 1 150 ? -8.365 4.120 6.784 1.00 98.56 150 TRP A O 1
ATOM 1163 N N . GLN A 1 151 ? -8.637 4.397 4.571 1.00 98.12 151 GLN A N 1
ATOM 1164 C CA . GLN A 1 151 ? -9.958 5.026 4.676 1.00 98.12 151 GLN A CA 1
ATOM 1165 C C . GLN A 1 151 ? -10.955 4.078 5.351 1.00 98.12 151 GLN A C 1
ATOM 1167 O O . GLN A 1 151 ? -11.627 4.480 6.301 1.00 98.12 151 GLN A O 1
ATOM 1172 N N . TYR A 1 152 ? -10.999 2.806 4.936 1.00 98.19 152 TYR A N 1
ATOM 1173 C CA . TYR A 1 152 ? -11.810 1.783 5.601 1.00 98.19 152 TYR A CA 1
ATOM 1174 C C . TYR A 1 152 ? -11.483 1.685 7.100 1.00 98.19 152 TYR A C 1
ATOM 1176 O O . TYR A 1 152 ? -12.373 1.800 7.947 1.00 98.19 152 TYR A O 1
ATOM 1184 N N . MET A 1 153 ? -10.201 1.542 7.445 1.00 98.00 153 MET A N 1
ATOM 1185 C CA . MET A 1 153 ? -9.769 1.435 8.839 1.00 98.00 153 MET A CA 1
ATOM 1186 C C . MET A 1 153 ? -10.112 2.689 9.652 1.00 98.00 153 MET A C 1
ATOM 1188 O O . MET A 1 153 ? -10.481 2.583 10.823 1.00 98.00 153 MET A O 1
ATOM 1192 N N . ASN A 1 154 ? -10.007 3.875 9.054 1.00 97.56 154 ASN A N 1
ATOM 1193 C CA . ASN A 1 154 ? -10.344 5.135 9.700 1.00 97.56 154 ASN A CA 1
ATOM 1194 C C . ASN A 1 154 ? -11.847 5.238 9.987 1.00 97.56 154 ASN A C 1
ATOM 1196 O O . ASN A 1 154 ? -12.232 5.564 11.109 1.00 97.56 154 ASN A O 1
ATOM 1200 N N . GLN A 1 155 ? -12.698 4.847 9.034 1.00 96.12 155 GLN A N 1
ATOM 1201 C CA . GLN A 1 155 ? -14.149 4.802 9.231 1.00 96.12 155 GLN A CA 1
ATOM 1202 C C . GLN A 1 155 ? -14.583 3.822 10.322 1.00 96.12 155 GLN A C 1
ATOM 1204 O O . GLN A 1 155 ? -15.504 4.114 11.086 1.00 96.12 155 GLN A O 1
ATOM 1209 N N . LYS A 1 156 ? -13.922 2.664 10.413 1.00 95.81 156 LYS A N 1
ATOM 1210 C CA . LYS A 1 156 ? -14.186 1.660 11.454 1.00 95.81 156 LYS A CA 1
ATOM 1211 C C . LYS A 1 156 ? -13.605 2.037 12.821 1.00 95.81 156 LYS A C 1
ATOM 1213 O O . LYS A 1 156 ? -13.915 1.389 13.815 1.00 95.81 156 LYS A O 1
ATOM 1218 N N . GLY A 1 157 ? -12.772 3.078 12.890 1.00 95.50 157 GLY A N 1
ATOM 1219 C CA . GLY A 1 157 ? -12.065 3.483 14.106 1.00 95.50 157 GLY A CA 1
ATOM 1220 C C . GLY A 1 157 ? -10.842 2.621 14.442 1.00 95.50 157 GLY A C 1
ATOM 1221 O O . GLY A 1 157 ? -10.247 2.815 15.502 1.00 95.50 157 GLY A O 1
ATOM 1222 N N . TYR A 1 158 ? -10.445 1.713 13.544 1.00 96.38 158 TYR A N 1
ATOM 1223 C CA . TYR A 1 158 ? -9.231 0.897 13.649 1.00 96.38 158 TYR A CA 1
ATOM 1224 C C . TYR A 1 158 ? -7.956 1.727 13.470 1.00 96.38 158 TYR A C 1
ATOM 1226 O O . TYR A 1 158 ? -6.929 1.412 14.069 1.00 96.38 158 TYR A O 1
ATOM 1234 N N . TYR A 1 159 ? -8.027 2.795 12.666 1.00 97.12 159 TYR A N 1
ATOM 1235 C CA . TYR A 1 159 ? -6.936 3.746 12.455 1.00 97.12 159 TYR A CA 1
ATOM 1236 C C . TYR A 1 159 ? -7.385 5.161 12.831 1.00 97.12 159 TYR A C 1
ATOM 1238 O O . TYR A 1 159 ? -8.028 5.864 12.049 1.00 97.12 159 TYR A O 1
ATOM 1246 N N . GLN A 1 160 ? -7.031 5.598 14.037 1.00 96.81 160 GLN A N 1
ATOM 1247 C CA . GLN A 1 160 ? -7.342 6.945 14.517 1.00 96.81 160 GLN A CA 1
ATOM 1248 C C . GLN A 1 160 ? -6.208 7.913 14.170 1.00 96.81 160 GLN A C 1
ATOM 1250 O O . GLN A 1 160 ? -5.033 7.547 14.224 1.00 96.81 160 GLN A O 1
ATOM 1255 N N . VAL A 1 161 ? -6.556 9.147 13.805 1.00 97.00 161 VAL A N 1
ATOM 1256 C CA . VAL A 1 161 ? -5.589 10.164 13.371 1.00 97.00 161 VAL A CA 1
ATOM 1257 C C . VAL A 1 161 ? -5.441 11.203 14.481 1.00 97.00 161 VAL A C 1
ATOM 1259 O O . VAL A 1 161 ? -6.261 12.121 14.557 1.00 97.00 161 VAL A O 1
ATOM 1262 N N . PRO A 1 162 ? -4.445 11.079 15.376 1.00 96.62 162 PRO A N 1
ATOM 1263 C CA . PRO A 1 162 ? -4.234 12.073 16.418 1.00 96.62 162 PRO A CA 1
ATOM 1264 C C . PRO A 1 162 ? -3.903 13.437 15.805 1.00 96.62 162 PRO A C 1
ATOM 1266 O O . PRO A 1 162 ? -3.210 13.535 14.794 1.00 96.62 162 PRO A O 1
ATOM 1269 N N . THR A 1 163 ? -4.380 14.496 16.450 1.00 96.38 163 THR A N 1
ATOM 1270 C CA . THR A 1 163 ? -4.118 15.881 16.053 1.00 96.38 163 THR A CA 1
ATOM 1271 C C . THR A 1 163 ? -3.280 16.583 17.111 1.00 96.38 163 THR A C 1
ATOM 1273 O O . THR A 1 163 ? -3.408 16.316 18.307 1.00 96.38 163 THR A O 1
ATOM 1276 N N . MET A 1 164 ? -2.440 17.522 16.684 1.00 96.88 164 MET A N 1
ATOM 1277 C CA . MET A 1 164 ? -1.783 18.450 17.604 1.00 96.88 164 MET A CA 1
ATOM 1278 C C . MET A 1 164 ? -2.765 19.534 18.066 1.00 96.88 164 MET A C 1
ATOM 1280 O O . MET A 1 164 ? -3.821 19.736 17.463 1.00 96.88 164 MET A O 1
ATOM 1284 N N . LYS A 1 165 ? -2.405 20.275 19.122 1.00 96.88 165 LYS A N 1
ATOM 1285 C CA . LYS A 1 165 ? -3.115 21.515 19.462 1.00 96.88 165 LYS A CA 1
ATOM 1286 C C . LYS A 1 165 ? -3.035 22.483 18.281 1.00 96.88 165 LYS A C 1
ATOM 1288 O O . LYS A 1 165 ? -1.994 22.584 17.629 1.00 96.88 165 LYS A O 1
ATOM 1293 N N . GLU A 1 166 ? -4.113 23.220 18.045 1.00 96.44 166 GLU A N 1
ATOM 1294 C CA . GLU A 1 166 ? -4.212 24.160 16.924 1.00 96.44 166 GLU A CA 1
ATOM 1295 C C . GLU A 1 166 ? -3.079 25.194 16.944 1.00 96.44 166 GLU A C 1
ATOM 1297 O O . GLU A 1 166 ? -2.398 25.373 15.941 1.00 96.44 166 GLU A O 1
ATOM 1302 N N . MET A 1 167 ? -2.790 25.783 18.112 1.00 97.62 167 MET A N 1
ATOM 1303 C CA . MET A 1 167 ? -1.672 26.719 18.276 1.00 97.62 167 MET A CA 1
ATOM 1304 C C . MET A 1 167 ? -0.340 26.107 17.822 1.00 97.62 167 MET A C 1
ATOM 1306 O O . MET A 1 167 ? 0.357 26.712 17.018 1.00 97.62 167 MET A O 1
ATOM 1310 N N . THR A 1 168 ? -0.007 24.894 18.280 1.00 97.94 168 THR A N 1
ATOM 1311 C CA . THR A 1 168 ? 1.224 24.194 17.877 1.00 97.94 168 THR A CA 1
ATOM 1312 C C . THR A 1 168 ? 1.254 23.940 16.372 1.00 97.94 168 THR A C 1
ATOM 1314 O O . THR A 1 168 ? 2.276 24.175 15.735 1.00 97.94 168 THR A O 1
ATOM 1317 N N . THR A 1 169 ? 0.128 23.510 15.798 1.00 97.50 169 THR A N 1
ATOM 1318 C CA . THR A 1 169 ? -0.005 23.265 14.354 1.00 97.50 169 THR A CA 1
ATOM 1319 C C . THR A 1 169 ? 0.256 24.540 13.559 1.00 97.50 169 THR A C 1
ATOM 1321 O O . THR A 1 169 ? 1.117 24.551 12.683 1.00 97.50 169 THR A O 1
ATOM 1324 N N . ASN A 1 170 ? -0.417 25.636 13.910 1.00 97.69 170 ASN A N 1
ATOM 1325 C CA . ASN A 1 170 ? -0.282 26.918 13.223 1.00 97.69 170 ASN A CA 1
ATOM 1326 C C . ASN A 1 170 ? 1.129 27.497 13.374 1.00 97.69 170 ASN A C 1
ATOM 1328 O O . ASN A 1 170 ? 1.686 27.989 12.399 1.00 97.69 170 ASN A O 1
ATOM 1332 N N . THR A 1 171 ? 1.743 27.403 14.559 1.00 98.06 171 THR A N 1
ATOM 1333 C CA . THR A 1 171 ? 3.134 27.836 14.764 1.00 98.06 171 THR A CA 1
ATOM 1334 C C . THR A 1 171 ? 4.098 27.092 13.842 1.00 98.06 171 THR A C 1
ATOM 1336 O O . THR A 1 171 ? 4.949 27.737 13.241 1.00 98.06 171 THR A O 1
ATOM 1339 N N . VAL A 1 172 ? 3.958 25.767 13.701 1.00 97.31 172 VAL A N 1
ATOM 1340 C CA . VAL A 1 172 ? 4.811 24.961 12.809 1.00 97.31 172 VAL A CA 1
ATOM 1341 C C . VAL A 1 172 ? 4.559 25.316 11.343 1.00 97.31 172 VAL A C 1
ATOM 1343 O O . VAL A 1 172 ? 5.511 25.568 10.608 1.00 97.31 172 VAL A O 1
ATOM 1346 N N . LEU A 1 173 ? 3.299 25.378 10.906 1.00 97.44 173 LEU A N 1
ATOM 1347 C CA . LEU A 1 173 ? 2.971 25.641 9.501 1.00 97.44 173 LEU A CA 1
ATOM 1348 C C . LEU A 1 173 ? 3.365 27.056 9.056 1.00 97.44 173 LEU A C 1
ATOM 1350 O O . LEU A 1 173 ? 3.848 27.225 7.940 1.00 97.44 173 LEU A O 1
ATOM 1354 N N . ASN A 1 174 ? 3.263 28.050 9.941 1.00 96.94 174 ASN A N 1
ATOM 1355 C CA . ASN A 1 174 ? 3.665 29.431 9.658 1.00 96.94 174 ASN A CA 1
ATOM 1356 C C . ASN A 1 174 ? 5.193 29.633 9.577 1.00 96.94 174 ASN A C 1
ATOM 1358 O O . ASN A 1 174 ? 5.641 30.753 9.338 1.00 96.94 174 ASN A O 1
ATOM 1362 N N . THR A 1 175 ? 6.006 28.583 9.765 1.00 97.44 175 THR A N 1
ATOM 1363 C CA . THR A 1 175 ? 7.455 28.636 9.483 1.00 97.44 175 THR A CA 1
ATOM 1364 C C . THR A 1 175 ? 7.770 28.588 7.987 1.00 97.44 175 THR A C 1
ATOM 1366 O O . THR A 1 175 ? 8.849 29.012 7.574 1.00 97.44 175 THR A O 1
ATOM 1369 N N . TYR A 1 176 ? 6.830 28.113 7.165 1.00 96.75 176 TYR A N 1
ATOM 1370 C CA . TYR A 1 176 ? 6.946 28.105 5.713 1.00 96.75 176 TYR A CA 1
ATOM 1371 C C . TYR A 1 176 ? 6.285 29.357 5.133 1.00 96.75 176 TYR A C 1
ATOM 1373 O O . TYR A 1 176 ? 5.163 29.705 5.492 1.00 96.75 176 TYR A O 1
ATOM 1381 N N . ALA A 1 177 ? 6.959 30.022 4.197 1.00 94.25 177 ALA A N 1
ATOM 1382 C CA . ALA A 1 177 ? 6.415 31.164 3.473 1.00 94.25 177 ALA A CA 1
ATOM 1383 C C . ALA A 1 177 ? 6.687 31.019 1.975 1.00 94.25 177 ALA A C 1
ATOM 1385 O O . ALA A 1 177 ? 7.739 30.528 1.558 1.00 94.25 177 ALA A O 1
ATOM 1386 N N . THR A 1 178 ? 5.743 31.467 1.150 1.00 93.25 178 THR A N 1
ATOM 1387 C CA . THR A 1 178 ? 5.953 31.55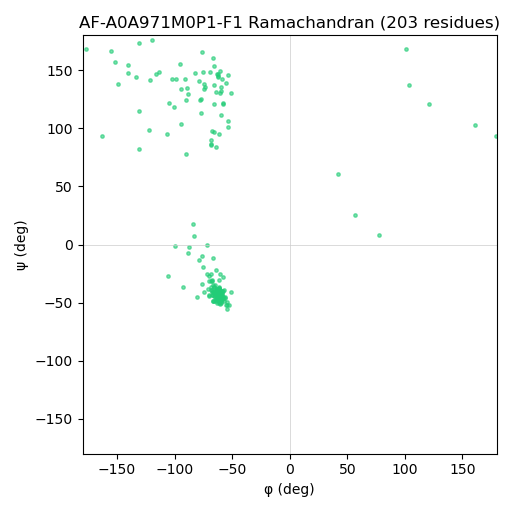4 -0.296 1.00 93.25 178 THR A CA 1
ATOM 1388 C C . THR A 1 178 ? 7.058 32.563 -0.587 1.00 93.25 178 THR A C 1
ATOM 1390 O O . THR A 1 178 ? 7.026 33.690 -0.093 1.00 93.25 178 THR A O 1
ATOM 1393 N N . THR A 1 179 ? 8.027 32.188 -1.419 1.00 92.44 179 THR A N 1
ATOM 1394 C CA . THR A 1 179 ? 9.006 33.152 -1.928 1.00 92.44 179 THR A CA 1
ATOM 1395 C C . THR A 1 179 ? 8.336 34.043 -2.969 1.00 92.44 179 THR A C 1
ATOM 1397 O O . THR A 1 179 ? 7.649 33.540 -3.858 1.00 92.44 179 THR A O 1
ATOM 1400 N N . ASN A 1 180 ? 8.570 35.355 -2.906 1.00 85.94 180 ASN A N 1
ATOM 1401 C CA . ASN A 1 180 ? 8.212 36.260 -3.997 1.00 85.94 180 ASN A CA 1
ATOM 1402 C C . ASN A 1 180 ? 9.108 35.962 -5.207 1.00 85.94 180 ASN A C 1
ATOM 1404 O O . ASN A 1 180 ? 10.160 36.578 -5.380 1.00 85.94 180 ASN A O 1
ATOM 1408 N N . MET A 1 181 ? 8.702 34.998 -6.037 1.00 81.06 181 MET A N 1
ATOM 1409 C CA . MET A 1 181 ? 9.324 34.759 -7.335 1.00 81.06 181 MET A CA 1
ATOM 1410 C C . MET A 1 181 ? 9.024 35.958 -8.236 1.00 81.06 181 MET A C 1
ATOM 1412 O O . MET A 1 181 ? 7.955 36.048 -8.836 1.00 81.06 181 MET A O 1
ATOM 1416 N N . LYS A 1 182 ? 9.968 36.900 -8.333 1.00 77.56 182 LYS A N 1
ATOM 1417 C CA . LYS A 1 182 ? 9.983 37.818 -9.474 1.00 77.56 182 LYS A CA 1
ATOM 1418 C C . LYS A 1 182 ? 10.275 36.984 -10.726 1.00 77.56 182 LYS A C 1
ATOM 1420 O O . LYS A 1 182 ? 11.145 36.111 -10.650 1.00 77.56 182 LYS A O 1
ATOM 1425 N N . PRO A 1 183 ? 9.583 37.219 -11.853 1.00 73.75 183 PRO A N 1
ATOM 1426 C CA . PRO A 1 183 ? 9.959 36.607 -13.117 1.00 73.75 183 PRO A CA 1
ATOM 1427 C C . PRO A 1 183 ? 11.448 36.853 -13.358 1.00 73.75 183 PRO A C 1
ATOM 1429 O O . PRO A 1 183 ? 11.915 37.983 -13.206 1.00 73.75 183 PRO A O 1
ATOM 1432 N N . ILE A 1 184 ? 12.196 35.802 -13.691 1.00 72.56 184 ILE A N 1
ATOM 1433 C CA . ILE A 1 184 ? 13.551 35.962 -14.214 1.00 72.56 184 ILE A CA 1
ATOM 1434 C C . ILE A 1 184 ? 13.372 36.665 -15.562 1.00 72.56 184 ILE A C 1
ATOM 1436 O O . ILE A 1 184 ? 13.019 36.029 -16.553 1.00 72.56 184 ILE A O 1
ATOM 1440 N N . GLU A 1 185 ? 13.516 37.991 -15.585 1.00 65.50 185 GLU A N 1
ATOM 1441 C CA . GLU A 1 185 ? 13.620 38.735 -16.835 1.00 65.50 185 GLU A CA 1
ATOM 1442 C C . GLU A 1 185 ? 14.817 38.161 -17.590 1.00 65.50 185 GLU A C 1
ATOM 1444 O O . GLU A 1 185 ? 15.934 38.115 -17.069 1.00 65.50 185 GLU A O 1
ATOM 1449 N N . ASN A 1 186 ? 14.565 37.663 -18.801 1.00 57.75 186 ASN A N 1
ATOM 1450 C CA . ASN A 1 186 ? 15.608 37.202 -19.702 1.00 57.75 186 ASN A CA 1
ATOM 1451 C C . ASN A 1 186 ? 16.628 38.333 -19.858 1.00 57.75 186 ASN A C 1
ATOM 1453 O O . ASN A 1 186 ? 16.361 39.316 -20.547 1.00 57.75 186 ASN A O 1
ATOM 1457 N N . MET A 1 187 ? 17.799 38.191 -19.232 1.00 55.09 187 MET A N 1
ATOM 1458 C CA . MET A 1 187 ? 18.974 38.989 -19.557 1.00 55.09 187 MET A CA 1
ATOM 1459 C C . MET A 1 187 ? 19.358 38.647 -21.000 1.00 55.09 187 MET A C 1
ATOM 1461 O O . MET A 1 187 ? 20.189 37.779 -21.260 1.00 55.09 187 MET A O 1
ATOM 1465 N N . THR A 1 188 ? 18.718 39.305 -21.967 1.00 55.38 188 THR A N 1
ATOM 1466 C CA . THR A 1 188 ? 19.227 39.407 -23.330 1.00 55.38 188 THR A CA 1
ATOM 1467 C C . THR A 1 188 ? 20.562 40.128 -23.235 1.00 55.38 188 THR A C 1
ATOM 1469 O O . THR A 1 188 ? 20.620 41.354 -23.159 1.00 55.38 188 THR A O 1
ATOM 1472 N N . MET A 1 189 ? 21.639 39.344 -23.178 1.00 52.12 189 MET A N 1
ATOM 1473 C CA . MET A 1 189 ? 23.004 39.801 -23.399 1.00 52.12 189 MET A CA 1
ATOM 1474 C C . MET A 1 189 ? 23.042 40.507 -24.753 1.00 52.12 189 MET A C 1
ATOM 1476 O O . MET A 1 189 ? 23.055 39.868 -25.804 1.00 52.12 189 MET A O 1
ATOM 1480 N N . ASN A 1 190 ? 23.032 41.837 -24.720 1.00 49.44 190 ASN A N 1
ATOM 1481 C CA . ASN A 1 190 ? 23.309 42.672 -25.873 1.00 49.44 190 ASN A CA 1
ATOM 1482 C C . ASN A 1 190 ? 24.799 42.500 -26.214 1.00 49.44 190 ASN A C 1
ATOM 1484 O O . ASN A 1 190 ? 25.651 43.235 -25.714 1.00 49.44 190 ASN A O 1
ATOM 1488 N N . MET A 1 191 ? 25.136 41.473 -27.003 1.00 49.41 191 MET A N 1
ATOM 1489 C CA . MET A 1 191 ? 26.461 41.357 -27.607 1.00 49.41 191 MET A CA 1
ATOM 1490 C C . MET A 1 191 ? 26.605 42.465 -28.652 1.00 49.41 191 MET A C 1
ATOM 1492 O O . MET A 1 191 ? 26.287 42.284 -29.826 1.00 49.41 191 MET A O 1
ATOM 1496 N N . ASN A 1 192 ? 27.104 43.622 -28.219 1.00 47.72 192 ASN A N 1
ATOM 1497 C CA . ASN A 1 192 ? 27.662 44.612 -29.128 1.00 47.72 192 ASN A CA 1
ATOM 1498 C C . ASN A 1 192 ? 28.837 43.961 -29.873 1.00 47.72 192 ASN A C 1
ATOM 1500 O O . ASN A 1 192 ? 29.865 43.641 -29.281 1.00 47.72 192 ASN A O 1
ATOM 1504 N N . ASN A 1 193 ? 28.648 43.739 -31.170 1.00 49.34 193 ASN A N 1
ATOM 1505 C CA . ASN A 1 193 ? 29.602 43.149 -32.100 1.00 49.34 193 ASN A CA 1
ATOM 1506 C C . ASN A 1 193 ? 30.671 44.196 -32.494 1.00 49.34 193 ASN A C 1
ATOM 1508 O O . ASN A 1 193 ? 30.326 45.166 -33.172 1.00 49.34 193 ASN A O 1
ATOM 1512 N N . PRO A 1 194 ? 31.960 44.063 -32.123 1.00 52.03 194 PRO A N 1
ATOM 1513 C CA . PRO A 1 194 ? 32.977 45.040 -32.491 1.00 52.03 194 PRO A CA 1
ATOM 1514 C C . PRO A 1 194 ? 33.606 44.652 -33.830 1.00 52.03 194 PRO A C 1
ATOM 1516 O O . PRO A 1 194 ? 34.697 44.089 -33.869 1.00 52.03 194 PRO A O 1
ATOM 1519 N N . ARG A 1 195 ? 32.921 44.922 -34.946 1.00 49.84 195 ARG A N 1
ATOM 1520 C CA . ARG A 1 195 ? 33.512 44.827 -36.292 1.00 49.84 195 ARG A CA 1
ATOM 1521 C C . ARG A 1 195 ? 32.658 45.575 -37.312 1.00 49.84 195 ARG A C 1
ATOM 1523 O O . ARG A 1 195 ? 31.735 44.994 -37.862 1.00 49.84 195 ARG A O 1
ATOM 1530 N N . GLN A 1 196 ? 33.002 46.841 -37.558 1.00 44.44 196 GLN A N 1
ATOM 1531 C CA . GLN A 1 196 ? 33.053 47.499 -38.878 1.00 44.44 196 GLN A CA 1
ATOM 1532 C C . GLN A 1 196 ? 33.029 49.024 -38.713 1.00 44.44 196 GLN A C 1
ATOM 1534 O O . GLN A 1 196 ? 31.977 49.603 -38.486 1.00 44.44 196 GLN A O 1
ATOM 1539 N N . GLN A 1 197 ? 34.190 49.664 -38.863 1.00 45.03 197 GLN A N 1
ATOM 1540 C CA . GLN A 1 197 ? 34.419 50.732 -39.850 1.00 45.03 197 GLN A CA 1
ATOM 1541 C C . GLN A 1 197 ? 35.865 51.229 -39.712 1.00 45.03 197 GLN A C 1
ATOM 1543 O O . GLN A 1 197 ? 36.194 52.075 -38.888 1.00 45.03 197 GLN A O 1
ATOM 1548 N N . MET A 1 198 ? 36.746 50.641 -40.526 1.00 47.25 198 MET A N 1
ATOM 1549 C CA . MET A 1 198 ? 37.949 51.315 -41.009 1.00 47.25 198 MET A CA 1
ATOM 1550 C C . MET A 1 198 ? 37.584 52.040 -42.313 1.00 47.25 198 MET A C 1
ATOM 1552 O O . MET A 1 198 ? 36.955 51.436 -43.180 1.00 47.25 198 MET A O 1
ATOM 1556 N N . GLY A 1 199 ? 38.023 53.295 -42.447 1.00 42.59 199 GLY A N 1
ATOM 1557 C CA . GLY A 1 199 ? 37.901 54.152 -43.639 1.00 42.59 199 GLY A CA 1
ATOM 1558 C C . GLY A 1 199 ? 37.130 55.435 -43.303 1.00 42.59 199 GLY A C 1
ATOM 1559 O O . GLY A 1 199 ? 36.005 55.343 -42.844 1.00 42.59 199 GLY A O 1
ATOM 1560 N N . GLN A 1 200 ? 37.643 56.657 -43.454 1.00 46.47 200 GLN A N 1
ATOM 1561 C CA . GLN A 1 200 ? 38.655 57.193 -44.371 1.00 46.47 200 GLN A CA 1
ATOM 1562 C C . GLN A 1 200 ? 39.345 58.452 -43.781 1.00 46.47 200 GLN A C 1
ATOM 1564 O O . GLN A 1 200 ? 38.855 59.006 -42.796 1.00 46.47 200 GLN A O 1
ATOM 1569 N N . PRO A 1 201 ? 40.473 58.909 -44.366 1.00 51.59 201 PRO A N 1
ATOM 1570 C CA . PRO A 1 201 ? 41.242 60.064 -43.902 1.00 51.59 201 PRO A CA 1
ATOM 1571 C C . PRO A 1 201 ? 40.606 61.393 -44.330 1.00 51.59 201 PRO A C 1
ATOM 1573 O O . PRO A 1 201 ? 40.165 61.533 -45.467 1.00 51.59 201 PRO A O 1
ATOM 1576 N N . ASN A 1 202 ? 40.629 62.380 -43.432 1.00 43.69 202 ASN A N 1
ATOM 1577 C CA . ASN A 1 202 ? 40.101 63.721 -43.671 1.00 43.69 202 ASN A CA 1
ATOM 1578 C C . ASN A 1 202 ? 41.251 64.726 -43.894 1.00 43.69 202 ASN A C 1
ATOM 1580 O O . ASN A 1 202 ? 42.103 64.905 -43.026 1.00 43.69 202 ASN A O 1
ATOM 1584 N N . MET A 1 203 ? 41.247 65.383 -45.052 1.00 39.81 203 MET A N 1
ATOM 1585 C CA . MET A 1 203 ? 41.889 66.666 -45.388 1.00 39.81 203 MET A CA 1
ATOM 1586 C C . MET A 1 203 ? 41.028 67.296 -46.500 1.00 39.81 203 MET A C 1
ATOM 1588 O O . MET A 1 203 ? 40.452 66.526 -47.272 1.00 39.81 203 MET A O 1
ATOM 1592 N N . PRO A 1 204 ? 41.023 68.621 -46.740 1.00 48.88 204 PRO A N 1
ATOM 1593 C CA . PRO A 1 204 ? 41.411 69.766 -45.905 1.00 48.88 204 PRO A CA 1
ATOM 1594 C C . PRO A 1 204 ? 40.332 70.887 -45.888 1.00 48.88 204 PRO A C 1
ATOM 1596 O O . PRO A 1 204 ? 39.373 70.843 -46.657 1.00 48.88 204 PRO A O 1
ATOM 1599 N N . MET A 1 205 ? 40.535 71.909 -45.046 1.00 41.16 205 MET A N 1
ATOM 1600 C CA . MET A 1 205 ? 40.397 73.359 -45.321 1.00 41.16 205 MET A CA 1
ATOM 1601 C C . MET A 1 205 ? 40.945 74.127 -44.117 1.00 41.16 205 MET A C 1
ATOM 1603 O O . MET A 1 205 ? 40.537 73.791 -42.983 1.00 41.16 205 MET A O 1
#

Radius of gyration: 28.4 Å; Cα contacts (8 Å, |Δi|>4): 171; chains: 1; bounding box: 60×92×70 Å

Nearest PDB structures (foldseek):
  8hx0-assembly1_A  TM=7.001E-01  e=1.088E-01  Mycolicibacterium smegmatis MC2 155
  5hjf-assembly1_D  TM=7.052E-01  e=1.986E-01  Nostoc punctiforme
  1moj-assembly1_A  TM=6.926E-01  e=2.427E-01  Halobacterium salinarum
  2fzf-assembly1_B  TM=6.790E-01  e=1.336E+00  Pyrococcus furiosus
  4eru-assembly1_B  TM=4.766E-01  e=7.319E-01  Salmonella enterica subsp. enterica serovar Typhimurium str. 14028S